Protein AF-A0A3C0FMH1-F1 (afdb_monomer_lite)

Radius of gyration: 22.64 Å; chains: 1; bounding box: 50×55×65 Å

Foldseek 3Di:
DDLVCQQPDDLVNLLVVVVPDDLVVLLVVQQVLQLCVVVPPDPHPSVSSCVSCVVVCVVSVHDHQQALLCLLCVLCVLQEDCDQDDPLGSHAYPLQSVLLVQQLVVQLPDQLVVLRVQCSVCSVVVPVVSNLVSSLSNLVSSLVSLVVLVVQLVVDVVSVVVSQVSSVHNSSNSVSNLSSLSSVCSNVSVVVCVVVVDAQDEAQDPVNLVVLLVSLLVCLVPPNPSSLSSLSSNCSRHPANLRSLSNLVVCVVPDPPPRPPPVSSLVSLVSSLSVLVVLVVCLVVCVVPVNDPVVSVVSVVSSVVNVCCVCPVSVQPPPDPND

pLDDT: mean 81.88, std 14.38, range [32.75, 98.12]

Secondary structure (DSSP, 8-state):
--GGGGGG--HHHHHHHHHSS-HHHHHHHHHHHHHHHHS--S---HHHHHHHHHHHHHHH-------HHHHHHGGGGGGEESS---TT-S-EEGGGHHHHHHHHHHHSHHHHHHHHHHHHHHHHHT-HHHHHHHHHHHHHHHHHHHHHHHHHHHT-HHHHHHHHHHTTSTTHHHHHHHHHHHHTTHHHHHHHHHH--SSSB----HHHHHHHHHHHHHHHHHSTT-HHHHHHHHHHHBSSGGGHHHHHHHHHHS--TTSS-HHHHHHHHHHHHHHHHHHHHHHHHHHHHT--HHHHHHHHHHHHHHHHIIIIIS---TTSTT-

Structure (mmCIF, N/CA/C/O backbone):
data_AF-A0A3C0FMH1-F1
#
_entry.id   AF-A0A3C0FMH1-F1
#
loop_
_atom_site.group_PDB
_atom_site.id
_atom_site.type_symbol
_atom_site.label_atom_id
_atom_site.label_alt_id
_atom_site.label_comp_id
_atom_site.label_asym_id
_atom_site.label_entity_id
_atom_site.label_seq_id
_atom_site.pdbx_PDB_ins_code
_atom_site.Cartn_x
_atom_site.Cartn_y
_atom_site.Cartn_z
_atom_site.occupancy
_atom_site.B_iso_or_equiv
_atom_site.auth_seq_id
_atom_site.auth_comp_id
_atom_site.auth_asym_id
_atom_site.auth_atom_id
_atom_site.pdbx_PDB_model_num
ATOM 1 N N . MET A 1 1 ? 6.550 -29.582 31.757 1.00 37.78 1 MET A N 1
ATOM 2 C CA . MET A 1 1 ? 7.245 -28.446 32.398 1.00 37.78 1 MET A CA 1
ATOM 3 C C . MET A 1 1 ? 6.184 -27.420 32.761 1.00 37.78 1 MET A C 1
ATOM 5 O O . MET A 1 1 ? 5.370 -27.113 31.895 1.00 37.78 1 MET A O 1
ATOM 9 N N . LYS A 1 2 ? 6.076 -27.021 34.034 1.00 32.75 2 LYS A N 1
ATOM 10 C CA . LYS A 1 2 ? 5.026 -26.091 34.480 1.00 32.75 2 LYS A CA 1
ATOM 11 C C . LYS A 1 2 ? 5.367 -24.681 33.981 1.00 32.75 2 LYS A C 1
ATOM 13 O O . LYS A 1 2 ? 6.529 -24.297 33.955 1.00 32.75 2 LYS A O 1
ATOM 18 N N . ILE A 1 3 ? 4.350 -23.934 33.557 1.00 39.66 3 ILE A N 1
ATOM 19 C CA . ILE A 1 3 ? 4.465 -22.606 32.919 1.00 39.66 3 ILE A CA 1
ATOM 20 C C . ILE A 1 3 ? 5.138 -21.570 33.849 1.00 39.66 3 ILE A C 1
ATOM 22 O O . ILE A 1 3 ? 5.713 -20.593 33.379 1.00 39.66 3 ILE A O 1
ATOM 26 N N . GLU A 1 4 ? 5.153 -21.832 35.158 1.00 37.88 4 GLU A N 1
ATOM 27 C CA . GLU A 1 4 ? 5.784 -21.004 36.194 1.00 37.88 4 GLU A CA 1
ATOM 28 C C . GLU A 1 4 ? 7.323 -20.940 36.101 1.00 37.88 4 GLU A C 1
ATOM 30 O O . GLU A 1 4 ? 7.917 -19.960 36.549 1.00 37.88 4 GLU A O 1
ATOM 35 N N . ASP A 1 5 ? 7.980 -21.916 35.462 1.00 44.09 5 ASP A N 1
ATOM 36 C CA . ASP A 1 5 ? 9.449 -21.952 35.356 1.00 44.09 5 ASP A CA 1
ATOM 37 C C . ASP A 1 5 ? 10.001 -21.054 34.231 1.00 44.09 5 ASP A C 1
ATOM 39 O O . ASP A 1 5 ? 11.185 -20.714 34.222 1.00 44.09 5 ASP A O 1
ATOM 43 N N . ALA A 1 6 ? 9.156 -20.611 33.292 1.00 45.44 6 ALA A N 1
ATOM 44 C CA . ALA A 1 6 ? 9.583 -19.799 32.148 1.00 45.44 6 ALA A CA 1
ATOM 45 C C . ALA A 1 6 ? 9.975 -18.359 32.532 1.00 45.44 6 ALA A C 1
ATOM 47 O O . ALA A 1 6 ? 10.799 -17.746 31.856 1.00 45.44 6 ALA A O 1
ATOM 48 N N . GLY A 1 7 ? 9.430 -17.829 33.633 1.00 44.06 7 GLY A N 1
ATOM 49 C CA . GLY A 1 7 ? 9.724 -16.475 34.122 1.00 44.06 7 GLY A CA 1
ATOM 50 C C . GLY A 1 7 ? 11.099 -16.317 34.784 1.00 44.06 7 GLY A C 1
ATOM 51 O O . GLY A 1 7 ? 11.521 -15.191 35.036 1.00 44.06 7 GLY A O 1
ATOM 52 N N . LYS A 1 8 ? 11.806 -17.423 35.064 1.00 45.84 8 LYS A N 1
ATOM 53 C CA . LYS A 1 8 ? 13.122 -17.435 35.733 1.00 45.84 8 LYS A CA 1
ATOM 54 C C . LYS A 1 8 ? 14.287 -17.838 34.823 1.00 45.84 8 LYS A C 1
ATOM 56 O O . LYS A 1 8 ? 15.427 -17.855 35.282 1.00 45.84 8 LYS A O 1
ATOM 61 N N . LEU A 1 9 ? 14.030 -18.162 33.555 1.00 53.28 9 LEU A N 1
ATOM 62 C CA . LEU A 1 9 ? 15.080 -18.552 32.615 1.00 53.28 9 LEU A CA 1
ATOM 63 C C . LEU A 1 9 ? 15.840 -17.310 32.135 1.00 53.28 9 LEU A C 1
ATOM 65 O O . LEU A 1 9 ? 15.268 -16.406 31.525 1.00 53.28 9 LEU A O 1
ATOM 69 N N . GLY A 1 10 ? 17.146 -17.266 32.402 1.00 56.31 10 GLY A N 1
ATOM 70 C CA . GLY A 1 10 ? 18.020 -16.220 31.870 1.00 56.31 10 GLY A CA 1
ATOM 71 C C . GLY A 1 10 ? 18.088 -16.272 30.338 1.00 56.31 10 GLY A C 1
ATOM 72 O O . GLY A 1 10 ? 17.915 -17.334 29.738 1.00 56.31 10 GLY A O 1
ATOM 73 N N . ALA A 1 11 ? 18.393 -15.141 29.690 1.00 55.28 11 ALA A N 1
ATOM 74 C CA . ALA A 1 11 ? 18.441 -15.021 28.223 1.00 55.28 11 ALA A CA 1
ATOM 75 C C . ALA A 1 11 ? 19.303 -16.104 27.529 1.00 55.28 11 ALA A C 1
ATOM 77 O O . ALA A 1 11 ? 18.976 -16.540 26.428 1.00 55.28 11 ALA A O 1
ATOM 78 N N . SER A 1 12 ? 20.354 -16.588 28.202 1.00 55.59 12 SER A N 1
ATOM 79 C CA . SER A 1 12 ? 21.229 -17.673 27.728 1.00 55.59 12 SER A CA 1
ATOM 80 C C . SER A 1 12 ? 20.549 -19.056 27.726 1.00 55.59 12 SER A C 1
ATOM 82 O O . SER A 1 12 ? 20.663 -19.806 26.759 1.00 55.59 12 SER A O 1
ATOM 84 N N . GLN A 1 13 ? 19.764 -19.377 28.760 1.00 59.25 13 GLN A N 1
ATOM 85 C CA . GLN A 1 13 ? 19.027 -20.647 28.854 1.00 59.25 13 GLN A CA 1
ATOM 86 C C . GLN A 1 13 ? 17.838 -20.687 27.889 1.00 59.25 13 GLN A C 1
ATOM 88 O O . GLN A 1 13 ? 17.551 -21.727 27.301 1.00 59.25 13 GLN A O 1
ATOM 93 N N . LEU A 1 14 ? 17.183 -19.540 27.678 1.00 62.28 14 LEU A N 1
ATOM 94 C CA . LEU A 1 14 ? 16.176 -19.382 26.629 1.00 62.28 14 LEU A CA 1
ATOM 95 C C . LEU A 1 14 ? 16.793 -19.602 25.240 1.00 62.28 14 LEU A C 1
ATOM 97 O O . LEU A 1 14 ? 16.228 -20.342 24.442 1.00 62.28 14 LEU A O 1
ATOM 101 N N . GLY A 1 15 ? 17.976 -19.036 24.976 1.00 59.53 15 GLY A N 1
ATOM 102 C CA . GLY A 1 15 ? 18.718 -19.258 23.730 1.00 59.53 15 GLY A CA 1
ATOM 103 C C . GLY A 1 15 ? 18.982 -20.740 23.440 1.00 59.53 15 GLY A C 1
ATOM 104 O O . GLY A 1 15 ? 18.638 -21.215 22.360 1.00 59.53 15 GLY A O 1
ATOM 105 N N . GLN A 1 16 ? 19.496 -21.488 24.422 1.00 64.31 16 GLN A N 1
ATOM 106 C CA . GLN A 1 16 ? 19.763 -22.930 24.291 1.00 64.31 16 GLN A CA 1
ATOM 107 C C . GLN A 1 16 ? 18.487 -23.761 24.095 1.00 64.31 16 GLN A C 1
ATOM 109 O O . GLN A 1 16 ? 18.466 -24.687 23.284 1.00 64.31 16 GLN A O 1
ATOM 114 N N . LEU A 1 17 ? 17.397 -23.416 24.790 1.00 65.25 17 LEU A N 1
ATOM 115 C CA . LEU A 1 17 ? 16.105 -24.074 24.595 1.00 65.25 17 LEU A CA 1
ATOM 116 C C . LEU A 1 17 ? 15.613 -23.877 23.151 1.00 65.25 17 LEU A C 1
ATOM 118 O O . LEU A 1 17 ? 15.174 -24.826 22.507 1.00 65.25 17 LEU A O 1
ATOM 122 N N . PHE A 1 18 ? 15.740 -22.663 22.612 1.00 64.44 18 PHE A N 1
ATOM 123 C CA . PHE A 1 18 ? 15.307 -22.342 21.251 1.00 64.44 18 PHE A CA 1
ATOM 124 C C . PHE A 1 18 ? 16.212 -22.912 20.155 1.00 64.44 18 PHE A C 1
ATOM 126 O O . PHE A 1 18 ? 15.742 -23.099 19.035 1.00 64.44 18 PHE A O 1
ATOM 133 N N . GLU A 1 19 ? 17.472 -23.232 20.448 1.00 67.19 19 GLU A N 1
ATOM 134 C CA . GLU A 1 19 ? 18.331 -23.990 19.529 1.00 67.19 19 GLU A CA 1
ATOM 135 C C . GLU A 1 19 ? 17.863 -25.435 19.336 1.00 67.19 19 GLU A C 1
ATOM 137 O O . GLU A 1 19 ? 18.090 -26.006 18.271 1.00 67.19 19 GLU A O 1
ATOM 142 N N . SER A 1 20 ? 17.172 -25.998 20.331 1.00 69.75 20 SER A N 1
ATOM 143 C CA . SER A 1 20 ? 16.633 -27.361 20.286 1.00 69.75 20 SER A CA 1
ATOM 144 C C . SER A 1 20 ? 15.245 -27.479 19.638 1.00 69.75 20 SER A C 1
ATOM 146 O O . SER A 1 20 ? 14.809 -28.591 19.346 1.00 69.75 20 SER A O 1
ATOM 148 N N . LEU A 1 21 ? 14.550 -26.359 19.394 1.00 69.44 21 LEU A N 1
ATOM 149 C CA . LEU A 1 21 ? 13.202 -26.357 18.815 1.00 69.44 21 LEU A CA 1
ATOM 150 C C . LEU A 1 21 ? 13.222 -26.373 17.282 1.00 69.44 21 LEU A C 1
ATOM 152 O O . LEU A 1 21 ? 14.011 -25.684 16.632 1.00 69.44 21 LEU A O 1
ATOM 156 N N . SER A 1 22 ? 12.274 -27.098 16.692 1.00 71.44 22 SER A N 1
ATOM 157 C CA . SER A 1 22 ? 12.023 -27.063 15.251 1.00 71.44 22 SER A CA 1
ATOM 158 C C . SER A 1 22 ? 11.429 -25.720 14.805 1.00 71.44 22 SER A C 1
ATOM 160 O O . SER A 1 22 ? 10.797 -24.988 15.572 1.00 71.44 22 SER A O 1
ATOM 162 N N . SER A 1 23 ? 11.551 -25.407 13.512 1.00 65.88 23 SER A N 1
ATOM 163 C CA . SER A 1 23 ? 10.998 -24.187 12.905 1.00 65.88 23 SER A CA 1
ATOM 164 C C . SER A 1 23 ? 9.500 -23.984 13.171 1.00 65.88 23 SER A C 1
ATOM 166 O O . SER A 1 23 ? 9.046 -22.855 13.355 1.00 65.88 23 SER A O 1
ATOM 168 N N . ASN A 1 24 ? 8.732 -25.076 13.208 1.00 66.81 24 ASN A N 1
ATOM 169 C CA . ASN A 1 24 ? 7.290 -25.049 13.448 1.00 66.81 24 ASN A CA 1
ATOM 170 C C . ASN A 1 24 ? 6.969 -24.737 14.922 1.00 66.81 24 ASN A C 1
ATOM 172 O O . ASN A 1 24 ? 6.057 -23.968 15.222 1.00 66.81 24 ASN A O 1
ATOM 176 N N . GLU A 1 25 ? 7.755 -25.270 15.857 1.00 70.81 25 GLU A N 1
ATOM 177 C CA . GLU A 1 25 ? 7.607 -24.982 17.287 1.00 70.81 25 GLU A CA 1
ATOM 178 C C . GLU A 1 25 ? 7.959 -23.528 17.602 1.00 70.81 25 GLU A C 1
ATOM 180 O O . GLU A 1 25 ? 7.207 -22.871 18.322 1.00 70.81 25 GLU A O 1
ATOM 185 N N . ILE A 1 26 ? 9.017 -22.989 16.985 1.00 69.88 26 ILE A N 1
ATOM 186 C CA . ILE A 1 26 ? 9.382 -21.568 17.095 1.00 69.88 26 ILE A CA 1
ATOM 187 C C . ILE A 1 26 ? 8.249 -20.681 16.560 1.00 69.88 26 ILE A C 1
ATOM 189 O O . ILE A 1 26 ? 7.837 -19.743 17.240 1.00 69.88 26 ILE A O 1
ATOM 193 N N . ALA A 1 27 ?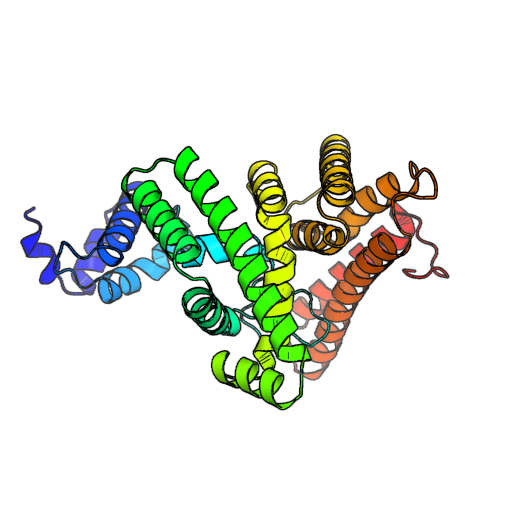 7.683 -21.000 15.390 1.00 66.81 27 ALA A N 1
ATOM 194 C CA . ALA A 1 27 ? 6.561 -20.257 14.810 1.00 66.81 27 ALA A CA 1
ATOM 195 C C . ALA A 1 27 ? 5.326 -20.245 15.728 1.00 66.81 27 ALA A C 1
ATOM 197 O O . ALA A 1 27 ? 4.750 -19.189 16.003 1.00 66.81 27 ALA A O 1
ATOM 198 N N . ARG A 1 28 ? 4.934 -21.420 16.242 1.00 71.38 28 ARG A N 1
ATOM 199 C CA . ARG A 1 28 ? 3.796 -21.567 17.163 1.00 71.38 28 ARG A CA 1
ATOM 200 C C . ARG A 1 28 ? 4.033 -20.834 18.479 1.00 71.38 28 ARG A C 1
ATOM 202 O O . ARG A 1 28 ? 3.110 -20.197 18.980 1.00 71.38 28 ARG A O 1
ATOM 209 N N . PHE A 1 29 ? 5.248 -20.904 19.015 1.00 72.94 29 PHE A N 1
ATOM 210 C CA . PHE A 1 29 ? 5.626 -20.249 20.261 1.00 72.94 29 PHE A CA 1
ATOM 211 C C . PHE A 1 29 ? 5.659 -18.724 20.121 1.00 72.94 29 PHE A C 1
ATOM 213 O O . PHE A 1 29 ? 5.070 -18.023 20.937 1.00 72.94 29 PHE A O 1
ATOM 220 N N . THR A 1 30 ? 6.254 -18.192 19.049 1.00 73.00 30 THR A N 1
ATOM 221 C CA . THR A 1 30 ? 6.235 -16.748 18.765 1.00 73.00 30 THR A CA 1
ATOM 222 C C . THR A 1 30 ? 4.814 -16.230 18.599 1.00 73.00 30 THR A C 1
ATOM 224 O O . THR A 1 30 ? 4.468 -15.214 19.192 1.00 73.00 30 THR A O 1
ATOM 227 N N . ARG A 1 31 ? 3.958 -16.956 17.874 1.00 69.81 31 ARG A N 1
ATOM 228 C CA . ARG A 1 31 ? 2.540 -16.605 17.747 1.00 69.81 31 ARG A CA 1
ATOM 229 C C . ARG A 1 31 ? 1.808 -16.636 19.091 1.00 69.81 31 ARG A C 1
ATOM 231 O O . ARG A 1 31 ? 0.985 -15.763 19.339 1.00 69.81 31 ARG A O 1
ATOM 238 N N . ALA A 1 32 ? 2.103 -17.610 19.953 1.00 72.25 32 ALA A N 1
ATOM 239 C CA . ALA A 1 32 ? 1.520 -17.692 21.292 1.00 72.25 32 ALA A CA 1
ATOM 240 C C . ALA A 1 32 ? 1.946 -16.509 22.177 1.00 72.25 32 ALA A C 1
ATOM 242 O O . ALA A 1 32 ? 1.099 -15.930 22.846 1.00 72.25 32 ALA A O 1
ATOM 243 N N . ILE A 1 33 ? 3.217 -16.099 22.120 1.00 78.38 33 ILE A N 1
ATOM 244 C CA . ILE A 1 33 ? 3.710 -14.909 22.833 1.00 78.38 33 ILE A CA 1
ATOM 245 C C . ILE A 1 33 ? 3.084 -13.629 22.288 1.00 78.38 33 ILE A C 1
ATOM 247 O O . ILE A 1 33 ? 2.698 -12.764 23.064 1.00 78.38 33 ILE A O 1
ATOM 251 N N . GLU A 1 34 ? 2.981 -13.477 20.966 1.00 75.38 34 GLU A N 1
ATOM 252 C CA . GLU A 1 34 ? 2.347 -12.294 20.377 1.00 75.38 34 GLU A CA 1
ATOM 253 C C . GLU A 1 34 ? 0.843 -12.224 20.699 1.00 75.38 34 GLU A C 1
ATOM 255 O O . GLU A 1 34 ? 0.324 -11.129 20.902 1.00 75.38 34 GLU A O 1
ATOM 260 N N . SER A 1 35 ? 0.164 -13.373 20.802 1.00 74.31 35 SER A N 1
ATOM 261 C CA . SER A 1 35 ? -1.230 -13.464 21.253 1.00 74.31 35 SER A CA 1
ATOM 262 C C . SER A 1 35 ? -1.390 -13.107 22.732 1.00 74.31 35 SER A C 1
ATOM 264 O O . SER A 1 35 ? -2.300 -12.359 23.069 1.00 74.31 35 SER A O 1
ATOM 266 N N . ASP A 1 36 ? -0.525 -13.626 23.607 1.00 73.56 36 ASP A N 1
ATOM 267 C CA . ASP A 1 36 ? -0.543 -13.330 25.047 1.00 73.56 36 ASP A CA 1
ATOM 268 C C . ASP A 1 36 ? -0.151 -11.871 25.317 1.00 73.56 36 ASP A C 1
ATOM 270 O O . ASP A 1 36 ? -0.734 -11.214 26.162 1.00 73.56 36 ASP A O 1
ATOM 274 N N . ARG A 1 37 ? 0.731 -11.282 24.504 1.00 73.25 37 ARG A N 1
ATOM 275 C CA . ARG A 1 37 ? 1.022 -9.842 24.561 1.00 73.25 37 ARG A CA 1
ATOM 276 C C . ARG A 1 37 ? -0.210 -8.972 24.282 1.00 73.25 37 ARG A C 1
ATOM 278 O O . ARG A 1 37 ? -0.288 -7.862 24.805 1.00 73.25 37 ARG A O 1
ATOM 285 N N . ALA A 1 38 ? -1.116 -9.426 23.415 1.00 63.16 38 ALA A N 1
ATOM 286 C CA . ALA A 1 38 ? -2.340 -8.697 23.088 1.00 63.16 38 ALA A CA 1
ATOM 287 C C . ALA A 1 38 ? -3.405 -8.811 24.197 1.00 63.16 38 ALA A C 1
ATOM 289 O O . ALA A 1 38 ? -4.167 -7.871 24.400 1.00 63.16 38 ALA A O 1
ATOM 290 N N . ASP A 1 39 ? -3.427 -9.927 24.932 1.00 66.69 39 ASP A N 1
ATOM 291 C CA . ASP A 1 39 ? -4.321 -10.195 26.068 1.00 66.69 39 ASP A CA 1
ATOM 292 C C . ASP A 1 39 ? -3.518 -10.890 27.191 1.00 66.69 39 ASP A C 1
ATOM 294 O O . ASP A 1 39 ? -3.469 -12.126 27.218 1.00 66.69 39 ASP A O 1
ATOM 298 N N . PRO A 1 40 ? -2.830 -10.117 28.066 1.00 64.06 40 PRO A N 1
ATOM 299 C CA . PRO A 1 40 ? -1.834 -10.639 29.007 1.00 64.06 40 PRO A CA 1
ATOM 300 C C . PRO A 1 40 ? -2.444 -11.583 30.039 1.00 64.06 40 PRO A C 1
ATOM 302 O O . PRO A 1 40 ? -3.024 -11.151 31.037 1.00 64.06 40 PRO A O 1
ATOM 305 N N . LYS A 1 41 ? -2.286 -12.891 29.820 1.00 67.12 41 LYS A N 1
ATOM 306 C CA . LYS A 1 41 ? -2.741 -13.939 30.747 1.00 67.12 41 LYS A CA 1
ATOM 307 C C . LYS A 1 41 ? -1.590 -14.565 31.513 1.00 67.12 41 LYS A C 1
ATOM 309 O O . LYS A 1 41 ? -1.815 -15.123 32.587 1.00 67.12 41 LYS A O 1
ATOM 314 N N . LEU A 1 42 ? -0.370 -14.480 30.985 1.00 64.25 42 LEU A N 1
ATOM 315 C CA . LEU A 1 42 ? 0.819 -15.051 31.602 1.00 64.25 42 LEU A CA 1
ATOM 316 C C . LEU A 1 42 ? 1.817 -13.952 32.004 1.00 64.25 42 LEU A C 1
ATOM 318 O O . LEU A 1 42 ? 2.070 -13.027 31.234 1.00 64.25 42 LEU A O 1
ATOM 322 N N . PRO A 1 43 ? 2.458 -14.053 33.184 1.00 61.31 43 PRO A N 1
ATOM 323 C CA . PRO A 1 43 ? 3.496 -13.119 33.613 1.00 61.31 43 PRO A CA 1
ATOM 324 C C . PRO A 1 43 ? 4.833 -13.443 32.919 1.00 61.31 43 PRO A C 1
ATOM 326 O O . PRO A 1 43 ? 5.813 -13.812 33.565 1.00 61.31 43 PRO A O 1
ATOM 329 N N . LEU A 1 44 ? 4.870 -13.369 31.585 1.00 67.25 44 LEU A N 1
ATOM 330 C CA . LEU A 1 44 ? 6.060 -13.667 30.783 1.00 67.25 44 LEU A CA 1
ATOM 331 C C . LEU A 1 44 ? 6.779 -12.374 30.355 1.00 67.25 44 LEU A C 1
ATOM 333 O O . LEU A 1 44 ? 6.129 -11.412 29.949 1.00 67.25 44 LEU A O 1
ATOM 337 N N . PRO A 1 45 ? 8.125 -12.337 30.348 1.00 69.56 45 PRO A N 1
ATOM 338 C CA . PRO A 1 45 ? 8.888 -11.195 29.845 1.00 69.56 45 PRO A CA 1
ATOM 339 C C . PRO A 1 45 ? 8.899 -11.180 28.305 1.00 69.56 45 PRO A C 1
ATOM 341 O O . PRO A 1 45 ? 9.887 -11.548 27.664 1.00 69.56 45 PRO A O 1
ATOM 344 N N . HIS A 1 46 ? 7.781 -10.770 27.691 1.00 72.94 46 HIS A N 1
ATOM 345 C CA . HIS A 1 46 ? 7.557 -10.876 26.241 1.00 72.94 46 HIS A CA 1
ATOM 346 C C . HIS A 1 46 ? 8.650 -10.194 25.402 1.00 72.94 46 HIS A C 1
ATOM 348 O O . HIS A 1 46 ? 9.105 -10.763 24.412 1.00 72.94 46 HIS A O 1
ATOM 354 N N . GLU A 1 47 ? 9.105 -8.999 25.794 1.00 69.62 47 GLU A N 1
ATOM 355 C CA . GLU A 1 47 ? 10.138 -8.255 25.054 1.00 69.62 47 GLU A CA 1
ATOM 356 C C . GLU A 1 47 ? 11.499 -8.958 25.085 1.00 69.62 47 GLU A C 1
ATOM 358 O O . GLU A 1 47 ? 12.159 -9.062 24.051 1.00 69.62 47 GLU A O 1
ATOM 363 N N . THR A 1 48 ? 11.900 -9.512 26.232 1.00 69.06 48 THR A N 1
ATOM 364 C CA . THR A 1 48 ? 13.160 -10.259 26.368 1.00 69.06 48 THR A CA 1
ATOM 365 C C . THR A 1 48 ? 13.134 -11.533 25.529 1.00 69.06 48 THR A C 1
ATOM 367 O O . THR A 1 48 ? 14.095 -11.825 24.817 1.00 69.06 48 THR A O 1
ATOM 370 N N . ILE A 1 49 ? 12.017 -12.265 25.548 1.00 73.56 49 ILE A N 1
ATOM 371 C CA . ILE A 1 49 ? 11.874 -13.496 24.762 1.00 73.56 49 ILE A CA 1
ATOM 372 C C . ILE A 1 49 ? 11.895 -13.183 23.259 1.00 73.56 49 ILE A C 1
ATOM 374 O O . ILE A 1 49 ? 12.602 -13.841 22.495 1.00 73.56 49 ILE A O 1
ATOM 378 N N . LEU A 1 50 ? 11.174 -12.145 22.823 1.00 74.56 50 LEU A N 1
ATOM 379 C CA . LEU A 1 50 ? 11.171 -11.729 21.420 1.00 74.56 50 LEU A CA 1
ATOM 380 C C . LEU A 1 50 ? 12.546 -11.222 20.968 1.00 74.56 50 LEU A C 1
ATOM 382 O O . LEU A 1 50 ? 12.943 -11.521 19.844 1.00 74.56 50 LEU A O 1
ATOM 386 N N . GLN A 1 51 ? 13.297 -10.505 21.811 1.00 76.19 51 GLN A N 1
ATOM 387 C CA . GLN A 1 51 ? 14.663 -10.072 21.492 1.00 76.19 51 GLN A CA 1
ATOM 388 C C . GLN A 1 51 ? 15.600 -11.254 21.218 1.00 76.19 51 GLN A C 1
ATOM 390 O O . GLN A 1 51 ? 16.325 -11.219 20.224 1.00 76.19 51 GLN A O 1
ATOM 395 N N . VAL A 1 52 ? 15.540 -12.311 22.034 1.00 75.12 52 VAL A N 1
ATOM 396 C CA . VAL A 1 52 ? 16.338 -13.535 21.835 1.00 75.12 52 VAL A CA 1
ATOM 397 C C . VAL A 1 52 ? 15.917 -14.276 20.558 1.00 75.12 52 VAL A C 1
ATOM 399 O O . VAL A 1 52 ? 16.761 -14.817 19.848 1.00 75.12 52 VAL A O 1
ATOM 402 N N . LEU A 1 53 ? 14.624 -14.263 20.215 1.00 71.44 53 LEU A N 1
ATOM 403 C CA . LEU A 1 53 ? 14.096 -14.951 19.032 1.00 71.44 53 LEU A CA 1
ATOM 404 C C . LEU A 1 53 ? 14.315 -14.197 17.708 1.00 71.44 53 LEU A C 1
ATOM 406 O O . LEU A 1 53 ? 14.330 -14.835 16.653 1.00 71.44 53 LEU A O 1
ATOM 410 N N . ARG A 1 54 ? 14.507 -12.868 17.722 1.00 72.38 54 ARG A N 1
ATOM 411 C CA . ARG A 1 54 ? 14.622 -12.022 16.510 1.00 72.38 54 ARG A CA 1
ATOM 412 C C . ARG A 1 54 ? 15.562 -12.580 15.423 1.00 72.38 54 ARG A C 1
ATOM 414 O O . ARG A 1 54 ? 15.121 -12.620 14.273 1.00 72.38 54 ARG A O 1
ATOM 421 N N . PRO A 1 55 ? 16.790 -13.055 15.723 1.00 72.38 55 PRO A N 1
ATOM 422 C CA . PRO A 1 55 ? 17.694 -13.597 14.703 1.00 72.38 55 PRO A CA 1
ATOM 423 C C . PRO A 1 55 ? 17.142 -14.846 13.997 1.00 72.38 55 PRO A C 1
ATOM 425 O O . PRO A 1 55 ? 17.285 -14.990 12.785 1.00 72.38 55 PRO A O 1
ATOM 428 N N . ARG A 1 56 ? 16.459 -15.737 14.730 1.00 65.50 56 ARG A N 1
ATOM 429 C CA . ARG A 1 56 ? 15.822 -16.945 14.171 1.00 65.50 56 ARG A CA 1
ATOM 430 C C . ARG A 1 56 ? 14.536 -16.618 13.418 1.00 65.50 56 ARG A C 1
ATOM 432 O O . ARG A 1 56 ? 14.247 -17.221 12.391 1.00 65.50 56 ARG A O 1
ATOM 439 N N . LEU A 1 57 ? 13.770 -15.639 13.890 1.00 65.12 57 LEU A N 1
ATOM 440 C CA . LEU A 1 57 ? 12.567 -15.173 13.198 1.00 65.12 57 LEU A CA 1
ATOM 441 C C . LEU A 1 57 ? 12.890 -14.521 11.853 1.00 65.12 57 LEU A C 1
ATOM 443 O O . LEU A 1 57 ? 12.102 -14.643 10.915 1.00 65.12 57 LEU A O 1
ATOM 447 N N . ALA A 1 58 ? 14.055 -13.877 11.738 1.00 63.62 58 ALA A N 1
ATOM 448 C CA . ALA A 1 58 ? 14.526 -13.309 10.481 1.00 63.62 58 ALA A CA 1
ATOM 449 C C . ALA A 1 58 ? 14.752 -14.382 9.399 1.00 63.62 58 ALA A C 1
ATOM 451 O O . ALA A 1 58 ? 14.439 -14.135 8.234 1.00 63.62 58 ALA A O 1
ATOM 452 N N . SER A 1 59 ? 15.236 -15.574 9.775 1.00 63.28 59 SER A N 1
ATOM 453 C CA . SER A 1 59 ? 15.465 -16.681 8.836 1.00 63.28 59 SER A CA 1
ATOM 454 C C . SER A 1 59 ? 14.221 -17.537 8.589 1.00 63.28 59 SER A C 1
ATOM 456 O O . SER A 1 59 ? 13.978 -17.936 7.454 1.00 63.28 59 SER A O 1
ATOM 458 N N . LEU A 1 60 ? 13.413 -17.794 9.622 1.00 60.34 60 LEU A N 1
ATOM 459 C CA . LEU A 1 60 ? 12.233 -18.661 9.529 1.00 60.34 60 LEU A CA 1
ATOM 460 C C . LEU A 1 60 ? 10.997 -17.969 8.947 1.00 60.34 60 LEU A C 1
ATOM 462 O O . LEU A 1 60 ? 10.111 -18.660 8.451 1.00 60.34 60 LEU A O 1
ATOM 466 N N . LYS A 1 61 ? 10.919 -16.632 9.037 1.00 62.31 61 LYS A N 1
ATOM 467 C CA . LYS A 1 61 ? 9.762 -15.811 8.632 1.00 62.31 61 LYS A CA 1
ATOM 468 C C . LYS A 1 61 ? 8.406 -16.459 8.978 1.00 62.31 61 LYS A C 1
ATOM 470 O O . LYS A 1 61 ? 7.576 -16.642 8.088 1.00 62.31 61 LYS A O 1
ATOM 475 N N . PRO A 1 62 ? 8.168 -16.838 10.247 1.00 66.25 62 PRO A N 1
ATOM 476 C CA . PRO A 1 62 ? 6.916 -17.476 10.610 1.00 66.25 62 PRO A CA 1
ATOM 477 C C . PRO A 1 62 ? 5.738 -16.523 10.423 1.00 66.25 62 PRO A C 1
ATOM 479 O O . PRO A 1 62 ? 5.877 -15.300 10.515 1.00 66.25 62 PRO A O 1
ATOM 482 N N . GLU A 1 63 ? 4.568 -17.109 10.192 1.00 67.00 63 GLU A N 1
ATOM 483 C CA . GLU A 1 63 ? 3.323 -16.372 10.028 1.00 67.00 63 GLU A CA 1
ATOM 484 C C . GLU A 1 63 ? 3.001 -15.610 11.327 1.00 67.00 63 GLU A C 1
ATOM 486 O O . GLU A 1 63 ? 2.767 -16.186 12.397 1.00 67.00 63 GLU A O 1
ATOM 491 N N . ARG A 1 64 ? 3.060 -14.282 11.234 1.00 73.94 64 ARG A N 1
ATOM 492 C CA . ARG A 1 64 ? 2.960 -13.361 12.370 1.00 73.94 64 ARG A CA 1
ATOM 493 C C . ARG A 1 64 ? 1.541 -13.335 12.942 1.00 73.94 64 ARG A C 1
ATOM 495 O O . ARG A 1 64 ? 0.583 -13.658 12.243 1.00 73.94 64 ARG A O 1
ATOM 502 N N . TYR A 1 65 ? 1.391 -12.964 14.214 1.00 80.38 65 TYR A N 1
ATOM 503 C CA . TYR A 1 65 ? 0.063 -12.784 14.803 1.00 80.38 65 TYR A CA 1
ATOM 504 C C . TYR A 1 65 ? -0.638 -11.554 14.183 1.00 80.38 65 TYR A C 1
ATOM 506 O O . TYR A 1 65 ? -0.010 -10.487 14.095 1.00 80.38 65 TYR A O 1
ATOM 514 N N . PRO A 1 66 ? -1.905 -11.676 13.749 1.00 85.06 66 PRO A N 1
ATOM 515 C CA . PRO A 1 66 ? -2.616 -10.611 13.049 1.00 85.06 66 PRO A CA 1
ATOM 516 C C . PRO A 1 66 ? -3.172 -9.576 14.039 1.00 85.06 66 PRO A C 1
ATOM 518 O O . PRO A 1 66 ? -4.290 -9.694 14.531 1.00 85.06 66 PRO A O 1
ATOM 521 N N . THR A 1 67 ? -2.373 -8.556 14.362 1.00 92.00 67 THR A N 1
ATOM 522 C CA . THR A 1 67 ? -2.813 -7.425 15.198 1.00 92.00 67 THR A CA 1
ATOM 523 C C . THR A 1 67 ? -3.556 -6.375 14.364 1.00 92.00 67 THR A C 1
ATOM 525 O O . THR A 1 67 ? -3.246 -6.232 13.178 1.00 92.00 67 THR A O 1
ATOM 528 N N . PRO A 1 68 ? -4.455 -5.561 14.956 1.00 94.69 68 PRO A N 1
ATOM 529 C CA . PRO A 1 68 ? -5.178 -4.525 14.213 1.00 94.69 68 PRO A CA 1
ATOM 530 C C . PRO A 1 68 ? -4.267 -3.558 13.449 1.00 94.69 68 PRO A C 1
ATOM 532 O O . PRO A 1 68 ? -4.523 -3.262 12.289 1.00 94.69 68 PRO A O 1
ATOM 535 N N . MET A 1 69 ? -3.153 -3.127 14.053 1.00 95.06 69 MET A N 1
ATOM 536 C CA . MET A 1 69 ? -2.189 -2.244 13.383 1.00 95.06 69 MET A CA 1
ATOM 537 C C . MET A 1 69 ? -1.496 -2.929 12.196 1.00 95.06 69 MET A C 1
ATOM 539 O O . MET A 1 69 ? -1.285 -2.295 11.164 1.00 95.06 69 MET A O 1
ATOM 543 N N . ARG A 1 70 ? -1.129 -4.214 12.321 1.00 93.62 70 ARG A N 1
ATOM 544 C CA . ARG A 1 70 ? -0.530 -4.963 11.203 1.00 93.62 70 ARG A CA 1
ATOM 545 C C . ARG A 1 70 ? -1.522 -5.083 10.062 1.00 93.62 70 ARG A C 1
ATOM 547 O O . ARG A 1 70 ? -1.160 -4.789 8.932 1.00 93.62 70 ARG A O 1
ATOM 554 N N . GLN A 1 71 ? -2.766 -5.411 10.393 1.00 94.75 71 GLN A N 1
ATOM 555 C CA . GLN A 1 71 ? -3.821 -5.525 9.403 1.00 94.75 71 GLN A CA 1
ATOM 556 C C . GLN A 1 71 ? -4.160 -4.206 8.733 1.00 94.75 71 GLN A C 1
ATOM 558 O O . GLN A 1 71 ? -4.332 -4.155 7.523 1.00 94.75 71 GLN A O 1
ATOM 563 N N . PHE A 1 72 ? -4.154 -3.107 9.477 1.00 96.94 72 PHE A N 1
ATOM 564 C CA . PHE A 1 72 ? -4.266 -1.776 8.899 1.00 96.94 72 PHE A CA 1
ATOM 565 C C . PHE A 1 72 ? -3.159 -1.478 7.878 1.00 96.94 72 PHE A C 1
ATOM 567 O O . PHE A 1 72 ? -3.426 -0.839 6.867 1.00 96.94 72 PHE A O 1
ATOM 574 N N . CYS A 1 73 ? -1.932 -1.945 8.135 1.00 96.12 73 CYS A N 1
ATOM 575 C CA . CYS A 1 73 ? -0.785 -1.716 7.256 1.00 96.12 73 CYS A CA 1
ATOM 576 C C . CYS A 1 73 ? -0.696 -2.681 6.069 1.00 96.12 73 CYS A C 1
ATOM 578 O O . CYS A 1 73 ? 0.081 -2.435 5.148 1.00 96.12 73 CYS A O 1
ATOM 580 N N . ASP A 1 74 ? -1.469 -3.762 6.094 1.00 94.00 74 ASP A N 1
ATOM 581 C CA . ASP A 1 74 ? -1.392 -4.863 5.139 1.00 94.00 74 ASP A CA 1
ATOM 582 C C . ASP A 1 74 ? -1.505 -4.410 3.664 1.00 94.00 74 ASP A C 1
ATOM 584 O O . ASP A 1 74 ? -0.643 -4.787 2.865 1.00 94.00 74 ASP A O 1
ATOM 588 N N . PRO A 1 75 ? -2.433 -3.502 3.282 1.00 95.56 75 PRO A N 1
ATOM 589 C CA . PRO A 1 75 ? -2.568 -3.045 1.895 1.00 95.56 75 PRO A CA 1
ATOM 590 C C . PRO A 1 75 ? -1.374 -2.268 1.335 1.00 95.56 75 PRO A C 1
ATOM 592 O O . PRO A 1 75 ? -1.238 -2.134 0.125 1.00 95.56 75 PRO A O 1
ATOM 595 N N . PHE A 1 76 ? -0.522 -1.708 2.189 1.00 94.81 76 PHE A N 1
ATOM 596 C CA . PHE A 1 76 ? 0.604 -0.879 1.758 1.00 94.81 76 PHE A CA 1
ATOM 597 C C . PHE A 1 76 ? 1.945 -1.393 2.286 1.00 94.81 76 PHE A C 1
ATOM 599 O O . PHE A 1 76 ? 2.949 -0.686 2.204 1.00 94.81 76 PHE A O 1
ATOM 606 N N . GLU A 1 77 ? 1.994 -2.632 2.789 1.00 93.00 77 GLU A N 1
ATOM 607 C CA . GLU A 1 77 ? 3.201 -3.231 3.367 1.00 93.00 77 GLU A CA 1
ATOM 608 C C . GLU A 1 77 ? 4.381 -3.229 2.376 1.00 93.00 77 GLU A C 1
ATOM 610 O O . GLU A 1 77 ? 5.511 -2.920 2.762 1.00 93.00 77 GLU A O 1
ATOM 615 N N . ASP A 1 78 ? 4.111 -3.491 1.093 1.00 90.50 78 ASP A N 1
ATOM 616 C CA . ASP A 1 78 ? 5.116 -3.520 0.019 1.00 90.50 78 ASP A CA 1
ATOM 617 C C . ASP A 1 78 ? 5.672 -2.127 -0.344 1.00 90.50 78 ASP A C 1
ATOM 619 O O . ASP A 1 78 ? 6.703 -2.012 -1.010 1.00 90.50 78 ASP A O 1
ATOM 623 N N . LEU A 1 79 ? 5.010 -1.049 0.088 1.00 90.50 79 LEU A N 1
ATOM 624 C CA . LEU A 1 79 ? 5.447 0.333 -0.133 1.00 90.50 79 LEU A CA 1
ATOM 625 C C . LEU A 1 79 ? 6.298 0.871 1.024 1.00 90.50 79 LEU A C 1
ATOM 627 O O . LEU A 1 79 ? 6.852 1.965 0.915 1.00 90.50 79 LEU A O 1
ATOM 631 N N . LEU A 1 80 ? 6.437 0.116 2.116 1.00 91.69 80 LEU A N 1
ATOM 632 C CA . LEU A 1 80 ? 7.148 0.562 3.308 1.00 91.69 80 LEU A CA 1
ATOM 633 C C . LEU A 1 80 ? 8.666 0.558 3.124 1.00 91.69 80 LEU A C 1
ATOM 635 O O . LEU A 1 80 ? 9.261 -0.482 2.837 1.00 91.69 80 LEU A O 1
ATOM 639 N N . THR A 1 81 ? 9.303 1.685 3.429 1.00 88.88 81 THR A N 1
ATOM 640 C CA . THR A 1 81 ? 10.765 1.832 3.470 1.00 88.88 81 THR A CA 1
ATOM 641 C C . THR A 1 81 ? 11.249 2.258 4.859 1.00 88.88 81 THR A C 1
ATOM 643 O O . THR A 1 81 ? 10.493 2.834 5.644 1.00 88.88 81 THR A O 1
ATOM 646 N N . SER A 1 82 ? 12.494 1.919 5.193 1.00 84.75 82 SER A N 1
ATOM 647 C CA . SER A 1 82 ? 13.143 2.373 6.430 1.00 84.75 82 SER A CA 1
ATOM 648 C C . SER A 1 82 ? 13.756 3.766 6.294 1.00 84.75 82 SER A C 1
ATOM 650 O O . SER A 1 82 ? 13.919 4.438 7.307 1.00 84.75 82 SER A O 1
ATOM 652 N N . ASP A 1 83 ? 14.082 4.174 5.070 1.00 77.31 83 ASP A N 1
ATOM 653 C CA . ASP A 1 83 ? 14.675 5.477 4.781 1.00 77.31 83 ASP A CA 1
ATOM 654 C C . ASP A 1 83 ? 13.601 6.567 4.735 1.00 77.31 83 ASP A C 1
ATOM 656 O O . ASP A 1 83 ? 12.407 6.277 4.628 1.00 77.31 83 ASP A O 1
ATOM 660 N N . ASP A 1 84 ? 14.015 7.830 4.799 1.00 77.12 84 ASP A N 1
ATOM 661 C CA . ASP A 1 84 ? 13.105 8.941 4.548 1.00 77.12 84 ASP A CA 1
ATOM 662 C C . ASP A 1 84 ? 12.962 9.131 3.029 1.00 77.12 84 ASP A C 1
ATOM 664 O O . ASP A 1 84 ? 13.928 9.516 2.362 1.00 77.12 84 ASP A O 1
ATOM 668 N N . PRO A 1 85 ? 11.788 8.810 2.449 1.00 75.81 85 PRO A N 1
ATOM 669 C CA . PRO A 1 85 ? 11.565 8.960 1.024 1.00 75.81 85 PRO A CA 1
ATOM 670 C C . PRO A 1 85 ? 11.613 10.437 0.636 1.00 75.81 85 PRO A C 1
ATOM 672 O O . PRO A 1 85 ? 11.185 11.310 1.390 1.00 75.81 85 PRO A O 1
ATOM 675 N N . ASN A 1 86 ? 12.098 10.710 -0.574 1.00 72.00 86 ASN A N 1
ATOM 676 C CA . ASN A 1 86 ? 11.966 12.036 -1.169 1.00 72.00 86 ASN A CA 1
ATOM 677 C C . ASN A 1 86 ? 10.485 12.335 -1.509 1.00 72.00 86 ASN A C 1
ATOM 679 O O . ASN A 1 86 ? 9.658 11.426 -1.576 1.00 72.00 86 ASN A O 1
ATOM 683 N N . ASP A 1 87 ? 10.161 13.601 -1.788 1.00 67.50 87 ASP A N 1
ATOM 684 C CA . ASP A 1 87 ? 8.782 14.045 -2.070 1.00 67.50 87 ASP A CA 1
ATOM 685 C C . ASP A 1 87 ? 8.138 13.408 -3.318 1.00 67.50 87 ASP A C 1
ATOM 687 O O . ASP A 1 87 ? 6.917 13.454 -3.467 1.00 67.50 87 ASP A O 1
ATOM 691 N N . LYS A 1 88 ? 8.935 12.831 -4.223 1.00 66.69 88 LYS A N 1
ATOM 692 C CA . LYS A 1 88 ? 8.466 12.147 -5.439 1.00 66.69 88 LYS A CA 1
ATOM 693 C C . LYS A 1 88 ? 8.366 10.633 -5.272 1.00 66.69 88 LYS A C 1
ATOM 695 O O . LYS A 1 88 ? 7.905 9.950 -6.184 1.00 66.69 88 LYS A O 1
ATOM 700 N N . SER A 1 89 ? 8.804 10.103 -4.136 1.00 73.44 89 SER A N 1
ATOM 701 C CA . SER A 1 89 ? 8.872 8.669 -3.952 1.00 73.44 89 SER A CA 1
ATOM 702 C C . SER A 1 89 ? 7.495 8.075 -3.751 1.00 73.44 89 SER A C 1
ATOM 704 O O . SER A 1 89 ? 6.650 8.592 -3.022 1.00 73.44 89 SER A O 1
ATOM 706 N N . ILE A 1 90 ? 7.314 6.897 -4.328 1.00 76.81 90 ILE A N 1
ATOM 707 C CA . ILE A 1 90 ? 6.128 6.073 -4.108 1.00 76.81 90 ILE A CA 1
ATOM 708 C C . ILE A 1 90 ? 6.132 5.388 -2.733 1.00 76.81 90 ILE A C 1
ATOM 710 O O . ILE A 1 90 ? 5.159 4.731 -2.360 1.00 76.81 90 ILE A O 1
ATOM 714 N N . ARG A 1 91 ? 7.251 5.464 -2.003 1.00 87.12 91 ARG A N 1
ATOM 715 C CA . ARG A 1 91 ? 7.470 4.745 -0.747 1.00 87.12 91 ARG A CA 1
ATOM 716 C C . ARG A 1 91 ? 6.921 5.508 0.453 1.00 87.12 91 ARG A C 1
ATOM 718 O O . ARG A 1 91 ? 6.912 6.732 0.500 1.00 87.12 91 ARG A O 1
ATOM 725 N N . ILE A 1 92 ? 6.523 4.753 1.471 1.00 90.81 92 ILE A N 1
ATOM 726 C CA . ILE A 1 92 ? 6.021 5.274 2.743 1.00 90.81 92 ILE A CA 1
ATOM 727 C C . ILE A 1 92 ? 7.051 4.966 3.830 1.00 90.81 92 ILE A C 1
ATOM 729 O O . ILE A 1 92 ? 7.389 3.803 4.060 1.00 90.81 92 ILE A O 1
ATOM 733 N N . SER A 1 93 ? 7.539 5.993 4.529 1.00 91.88 93 SER A N 1
ATOM 734 C CA . SER A 1 93 ? 8.480 5.785 5.635 1.00 91.88 93 SER A CA 1
ATOM 735 C C . SER A 1 93 ? 7.818 5.036 6.792 1.00 91.88 93 SER A C 1
ATOM 737 O O . SER A 1 93 ? 6.745 5.419 7.276 1.00 91.88 93 SER A O 1
ATOM 739 N N . ARG A 1 94 ? 8.495 4.003 7.305 1.00 93.81 94 ARG A N 1
ATOM 740 C CA . ARG A 1 94 ? 8.068 3.248 8.494 1.00 93.81 94 ARG A CA 1
ATOM 741 C C . ARG A 1 94 ? 7.939 4.131 9.735 1.00 93.81 94 ARG A C 1
ATOM 743 O O . ARG A 1 94 ? 7.121 3.819 10.603 1.00 93.81 94 ARG A O 1
ATOM 750 N N . SER A 1 95 ? 8.687 5.235 9.808 1.00 92.75 95 SER A N 1
ATOM 751 C CA . SER A 1 95 ? 8.590 6.208 10.905 1.00 92.75 95 SER A CA 1
ATOM 752 C C . SER A 1 95 ? 7.202 6.861 10.980 1.00 92.75 95 SER A C 1
ATOM 754 O O . SER A 1 95 ? 6.744 7.211 12.067 1.00 92.75 95 SER A O 1
ATOM 756 N N . SER A 1 96 ? 6.484 6.935 9.852 1.00 94.12 96 SER A N 1
ATOM 757 C CA . SER A 1 96 ? 5.150 7.539 9.757 1.00 94.12 96 SER A CA 1
ATOM 758 C C . SER A 1 96 ? 4.028 6.630 10.264 1.00 94.12 96 SER A C 1
ATOM 760 O O . SER A 1 96 ? 2.947 7.115 10.585 1.00 94.12 96 SER A O 1
ATOM 762 N N . LEU A 1 97 ? 4.255 5.319 10.392 1.00 95.06 97 LEU A N 1
ATOM 763 C CA . LEU A 1 97 ? 3.181 4.359 10.677 1.00 95.06 97 LEU A CA 1
ATOM 764 C C . LEU A 1 97 ? 2.550 4.543 12.048 1.00 95.06 97 LEU A C 1
ATOM 766 O O . LEU A 1 97 ? 1.329 4.524 12.175 1.00 95.06 97 LEU A O 1
ATOM 770 N N . MET A 1 98 ? 3.377 4.715 13.078 1.00 95.19 98 MET A N 1
ATOM 771 C CA . MET A 1 98 ? 2.879 4.875 14.440 1.00 95.19 98 MET A CA 1
ATOM 772 C C . MET A 1 98 ? 2.115 6.200 14.619 1.00 95.19 98 MET A C 1
ATOM 774 O O . MET A 1 98 ? 1.023 6.162 15.187 1.00 95.19 98 MET A O 1
ATOM 778 N N . PRO A 1 99 ? 2.609 7.355 14.124 1.00 96.31 99 PRO A N 1
ATOM 779 C CA . PRO A 1 99 ? 1.822 8.585 14.115 1.00 96.31 99 PRO A CA 1
ATOM 780 C C . PRO A 1 99 ? 0.486 8.472 13.378 1.00 96.31 99 PRO A C 1
ATOM 782 O O . PRO A 1 99 ? -0.546 8.856 13.928 1.00 96.31 99 PRO A O 1
ATOM 785 N N . ILE A 1 100 ? 0.487 7.901 12.168 1.00 97.19 100 ILE A N 1
ATOM 786 C CA . ILE A 1 100 ? -0.730 7.711 11.369 1.00 97.19 100 ILE A CA 1
ATOM 787 C C . ILE A 1 100 ? -1.726 6.831 12.131 1.00 97.19 100 ILE A C 1
ATOM 789 O O . ILE A 1 100 ? -2.883 7.212 12.300 1.00 97.19 100 ILE A O 1
ATOM 793 N N . TRP A 1 101 ? -1.267 5.689 12.650 1.00 97.44 101 TRP A N 1
ATOM 794 C CA . TRP A 1 101 ? -2.099 4.759 13.410 1.00 97.44 101 TRP A CA 1
ATOM 795 C C . TRP A 1 101 ? -2.761 5.427 14.617 1.00 97.44 101 TRP A C 1
ATOM 797 O O . TRP A 1 101 ? -3.968 5.286 14.800 1.00 97.44 101 TRP A O 1
ATOM 807 N N . LYS A 1 102 ? -2.012 6.210 15.406 1.00 96.75 102 LYS A N 1
ATOM 808 C CA . LYS A 1 102 ? -2.561 6.941 16.561 1.00 96.75 102 LYS A CA 1
ATOM 809 C C . LYS A 1 102 ? -3.685 7.889 16.155 1.00 96.75 102 LYS A C 1
ATOM 811 O O . LYS A 1 102 ? -4.765 7.829 16.736 1.00 96.75 102 LYS A O 1
ATOM 816 N N . VAL A 1 103 ? -3.462 8.705 15.124 1.00 96.88 103 VAL A N 1
ATOM 817 C CA . VAL A 1 103 ? -4.474 9.656 14.639 1.00 96.88 103 VAL A CA 1
ATOM 818 C C . VAL A 1 103 ? -5.733 8.934 14.162 1.00 96.88 103 VAL A C 1
ATOM 820 O O . VAL A 1 103 ? -6.840 9.381 14.473 1.00 96.88 103 VAL A O 1
ATOM 823 N N . VAL A 1 104 ? -5.591 7.819 13.442 1.00 97.00 104 VAL A N 1
ATOM 824 C CA . VAL A 1 104 ? -6.737 7.033 12.961 1.00 97.00 104 VAL A CA 1
ATOM 825 C C . VAL A 1 104 ? -7.490 6.386 14.123 1.00 97.00 104 VAL A C 1
ATOM 827 O O . VAL A 1 104 ? -8.710 6.494 14.173 1.00 97.00 104 VAL A O 1
ATOM 830 N N . VAL A 1 105 ? -6.798 5.783 15.092 1.00 96.75 105 VAL A N 1
ATOM 831 C CA . VAL A 1 105 ? -7.424 5.163 16.275 1.00 96.75 105 VAL A CA 1
ATOM 832 C C . VAL A 1 105 ? -8.199 6.190 17.103 1.00 96.75 105 VAL A C 1
ATOM 834 O O . VAL A 1 105 ? -9.333 5.924 17.502 1.00 96.75 105 VAL A O 1
ATOM 837 N N . GLU A 1 106 ? -7.615 7.368 17.334 1.00 95.69 106 GLU A N 1
ATOM 838 C CA . GLU A 1 106 ? -8.261 8.469 18.061 1.00 95.69 106 GLU A CA 1
ATOM 839 C C . GLU A 1 106 ? -9.488 9.018 17.323 1.00 95.69 106 GLU A C 1
ATOM 841 O O . GLU A 1 106 ? -10.473 9.394 17.954 1.00 95.69 106 GLU A O 1
ATOM 846 N N . SER A 1 107 ? -9.432 9.075 15.989 1.00 95.12 107 SER A N 1
ATOM 847 C CA . SER A 1 107 ? -10.461 9.728 15.164 1.00 95.12 107 SER A CA 1
ATOM 848 C C . SER A 1 107 ? -11.496 8.753 14.583 1.00 95.12 107 SER A C 1
ATOM 850 O O . SER A 1 107 ? -12.497 9.193 14.027 1.00 95.12 107 SER A O 1
ATOM 852 N N . GLY A 1 108 ? -11.265 7.441 14.678 1.00 91.75 108 GLY A N 1
ATOM 853 C CA . GLY A 1 108 ? -12.052 6.405 14.000 1.00 91.75 108 GLY A CA 1
ATOM 854 C C . GLY A 1 108 ? -13.419 6.109 14.624 1.00 91.75 108 GLY A C 1
ATOM 855 O O . GLY A 1 108 ? -14.263 5.482 13.987 1.00 91.75 108 GLY A O 1
ATOM 856 N N . GLY A 1 109 ? -13.664 6.569 15.854 1.00 94.44 109 GLY A N 1
ATOM 857 C CA . GLY A 1 109 ? -14.943 6.381 16.544 1.00 94.44 109 GLY A CA 1
ATOM 858 C C . GLY A 1 109 ? -15.268 4.918 16.906 1.00 94.44 109 GLY A C 1
ATOM 859 O O . GLY A 1 109 ? -14.419 4.034 16.772 1.00 94.44 109 GLY A O 1
ATOM 860 N N . PRO A 1 110 ? -16.494 4.640 17.396 1.00 95.56 110 PRO A N 1
ATOM 861 C CA . PRO A 1 110 ? -16.874 3.326 17.928 1.00 95.56 110 PRO A CA 1
ATOM 862 C C . PRO A 1 110 ? -16.792 2.182 16.911 1.00 95.56 110 PRO A C 1
ATOM 864 O O . PRO A 1 110 ? -16.333 1.098 17.263 1.00 95.56 110 PRO A O 1
ATOM 867 N N . ASP A 1 111 ? -17.176 2.426 15.657 1.00 95.44 111 ASP A N 1
ATOM 868 C CA . ASP A 1 111 ? -17.179 1.397 14.609 1.00 95.44 111 ASP A CA 1
ATOM 869 C C . ASP A 1 111 ? -15.757 0.934 14.268 1.00 95.44 111 ASP A C 1
ATOM 871 O O . ASP A 1 111 ? -15.512 -0.262 14.101 1.00 95.44 111 ASP A O 1
ATOM 875 N N . PHE A 1 112 ? -14.789 1.859 14.231 1.00 95.44 112 PHE A N 1
ATOM 876 C CA . PHE A 1 112 ? -13.382 1.515 14.010 1.00 95.44 112 PHE A CA 1
ATOM 877 C C . PHE A 1 112 ? -12.826 0.700 15.183 1.00 95.44 112 PHE A C 1
ATOM 879 O O . PHE A 1 112 ? -12.158 -0.313 14.984 1.00 95.44 112 PHE A O 1
ATOM 886 N N . GLN A 1 113 ? -13.163 1.092 16.415 1.00 95.75 113 GLN A N 1
ATOM 887 C CA . GLN A 1 113 ? -12.800 0.343 17.623 1.00 95.75 113 GLN A CA 1
ATOM 888 C C . GLN A 1 113 ? -13.419 -1.061 17.633 1.00 95.75 113 GLN A C 1
ATOM 890 O O . GLN A 1 113 ? -12.779 -2.017 18.073 1.00 95.75 113 GLN A O 1
ATOM 895 N N . GLN A 1 114 ? -14.644 -1.205 17.126 1.00 96.19 114 GLN A N 1
ATOM 896 C CA . GLN A 1 114 ? -15.296 -2.502 16.991 1.00 96.19 114 GLN A CA 1
ATOM 897 C C . GLN A 1 114 ? -14.591 -3.380 15.950 1.00 96.19 114 GLN A C 1
ATOM 899 O O . GLN A 1 114 ? -14.286 -4.530 16.257 1.00 96.19 114 GLN A O 1
ATOM 904 N N . ALA A 1 115 ? -14.230 -2.832 14.785 1.00 95.81 115 ALA A N 1
ATOM 905 C CA . ALA A 1 115 ? -13.467 -3.559 13.769 1.00 95.81 115 ALA A CA 1
ATOM 906 C C . ALA A 1 115 ? -12.112 -4.064 14.304 1.00 95.81 115 ALA A C 1
ATOM 908 O O . ALA A 1 115 ? -11.728 -5.202 14.036 1.00 95.81 115 ALA A O 1
ATOM 909 N N . MET A 1 116 ? -11.412 -3.268 15.123 1.00 96.88 116 MET A N 1
ATOM 910 C CA . MET A 1 116 ? -10.178 -3.713 15.787 1.00 96.88 116 MET A CA 1
ATOM 911 C C . MET A 1 116 ? -10.418 -4.891 16.740 1.00 96.88 116 MET A C 1
ATOM 913 O O . MET A 1 116 ? -9.686 -5.879 16.690 1.00 96.88 116 MET A O 1
ATOM 917 N N . LYS A 1 117 ? -11.473 -4.830 17.562 1.00 95.19 117 LYS A N 1
ATOM 918 C CA . LYS A 1 117 ? -11.852 -5.942 18.451 1.00 95.19 117 LYS A CA 1
ATOM 919 C C . LYS A 1 117 ? -12.234 -7.197 17.669 1.00 95.19 117 LYS A C 1
ATOM 921 O O . LYS A 1 117 ? -11.967 -8.308 18.121 1.00 95.19 117 LYS A O 1
ATOM 926 N N . ASP A 1 118 ? -12.873 -7.042 16.513 1.00 95.31 118 ASP A N 1
ATOM 927 C CA . ASP A 1 118 ? -13.259 -8.172 15.668 1.00 95.31 118 ASP A CA 1
ATOM 928 C C . ASP A 1 118 ? -12.035 -8.848 15.037 1.00 95.31 118 ASP A C 1
ATOM 930 O O . ASP A 1 118 ? -11.988 -10.079 14.995 1.00 95.31 118 ASP A O 1
ATOM 934 N N . ILE A 1 119 ? -11.001 -8.079 14.667 1.00 94.38 119 ILE A N 1
ATOM 935 C CA . ILE A 1 119 ? -9.691 -8.622 14.272 1.00 94.38 119 ILE A CA 1
ATOM 936 C C . ILE A 1 119 ? -9.075 -9.420 15.420 1.00 94.38 119 ILE A C 1
ATOM 938 O O . ILE A 1 119 ? -8.679 -10.563 15.216 1.00 94.38 119 ILE A O 1
ATOM 942 N N . GLU A 1 120 ? -9.028 -8.868 16.633 1.00 92.75 120 GLU A N 1
ATOM 943 C CA . GLU A 1 120 ? -8.453 -9.556 17.798 1.00 92.75 120 GLU A CA 1
ATOM 944 C C . GLU A 1 120 ? -9.191 -10.863 18.122 1.00 92.75 120 GLU A C 1
ATOM 946 O O . GLU A 1 120 ? -8.564 -11.895 18.375 1.00 92.75 120 GLU A O 1
ATOM 951 N N . LYS A 1 121 ? -10.527 -10.860 18.050 1.00 92.62 121 LYS A N 1
ATOM 952 C CA . LYS A 1 121 ? -11.351 -12.064 18.242 1.00 92.62 121 LYS A CA 1
ATOM 953 C C . LYS A 1 121 ? -11.122 -13.103 17.146 1.00 92.62 121 LYS A C 1
ATOM 955 O O . LYS A 1 121 ? -11.002 -14.296 17.443 1.00 92.62 121 LYS A O 1
ATOM 960 N N . ALA A 1 122 ? -11.072 -12.677 15.885 1.00 91.69 122 ALA A N 1
ATOM 961 C CA . ALA A 1 122 ? -10.814 -13.569 14.758 1.00 91.69 122 ALA A CA 1
ATOM 962 C C . ALA A 1 122 ? -9.397 -14.162 14.834 1.00 91.69 122 ALA A C 1
ATOM 964 O O . ALA A 1 122 ? -9.219 -15.363 14.632 1.00 91.69 122 ALA A O 1
ATOM 965 N N . ALA A 1 123 ? -8.411 -13.356 15.235 1.00 88.94 123 ALA A N 1
ATOM 966 C CA . ALA A 1 123 ? -7.033 -13.769 15.479 1.00 88.94 123 ALA A CA 1
ATOM 967 C C . ALA A 1 123 ? -6.935 -14.840 16.576 1.00 88.94 123 ALA A C 1
ATOM 969 O O . ALA A 1 123 ? -6.301 -15.880 16.378 1.00 88.94 123 ALA A O 1
ATOM 970 N N . ALA A 1 124 ? -7.617 -14.625 17.706 1.00 87.38 124 ALA A N 1
ATOM 971 C CA . ALA A 1 124 ? -7.635 -15.559 18.829 1.00 87.38 124 ALA A CA 1
ATOM 972 C C . ALA A 1 124 ? -8.285 -16.907 18.466 1.00 87.38 124 ALA A C 1
ATOM 974 O O . ALA A 1 124 ? -7.842 -17.961 18.924 1.00 87.38 124 ALA A O 1
ATOM 975 N N . THR A 1 125 ? -9.316 -16.882 17.615 1.00 88.62 125 THR A N 1
ATOM 976 C CA . THR A 1 125 ? -10.054 -18.079 17.169 1.00 88.62 125 THR A CA 1
ATOM 977 C C . THR A 1 125 ? -9.511 -18.707 15.885 1.00 88.62 125 THR A C 1
ATOM 979 O O . THR A 1 125 ? -9.950 -19.795 15.516 1.00 88.62 125 THR A O 1
ATOM 982 N N . ARG A 1 126 ? -8.520 -18.076 15.236 1.00 84.69 126 ARG A N 1
ATOM 983 C CA . ARG A 1 126 ? -7.937 -18.486 13.943 1.00 84.69 126 ARG A CA 1
ATOM 984 C C . ARG A 1 126 ? -8.965 -18.588 12.814 1.00 84.69 126 ARG A C 1
ATOM 986 O O . ARG A 1 126 ? -8.824 -19.407 11.907 1.00 84.69 126 ARG A O 1
ATOM 993 N N . ASP A 1 127 ? -9.997 -17.759 12.876 1.00 89.75 127 ASP A N 1
ATOM 994 C CA . ASP A 1 127 ? -11.054 -17.712 11.873 1.00 89.75 127 ASP A CA 1
ATOM 995 C C . ASP A 1 127 ? -10.633 -16.769 10.738 1.00 89.75 127 ASP A C 1
ATOM 997 O O . ASP A 1 127 ? -10.820 -15.554 10.815 1.00 89.75 127 ASP A O 1
ATOM 1001 N N . THR A 1 128 ? -10.016 -17.328 9.693 1.00 88.56 128 THR A N 1
ATOM 1002 C CA . THR A 1 128 ? -9.484 -16.559 8.553 1.00 88.56 128 THR A CA 1
ATOM 1003 C C . THR A 1 128 ? -10.576 -15.828 7.775 1.00 88.56 128 THR A C 1
ATOM 1005 O O . THR A 1 128 ? -10.339 -14.734 7.269 1.00 88.56 128 THR A O 1
ATOM 1008 N N . ALA A 1 129 ? -11.789 -16.384 7.718 1.00 91.62 129 ALA A N 1
ATOM 1009 C CA . ALA A 1 129 ? -12.915 -15.757 7.038 1.00 91.62 129 ALA A CA 1
ATOM 1010 C C . ALA A 1 129 ? -13.409 -14.523 7.804 1.00 91.62 129 ALA A C 1
ATOM 1012 O O . ALA A 1 129 ? -13.593 -13.459 7.209 1.00 91.62 129 ALA A O 1
ATOM 1013 N N . LYS A 1 130 ? -13.579 -14.632 9.130 1.00 93.12 130 LYS A N 1
ATOM 1014 C CA . LYS A 1 130 ? -13.931 -13.468 9.962 1.00 93.12 130 LYS A CA 1
ATOM 1015 C C . LYS A 1 130 ? -12.827 -12.426 9.986 1.00 93.12 130 LYS A C 1
ATOM 1017 O O . LYS A 1 130 ? -13.133 -11.237 9.972 1.00 93.12 130 LYS A O 1
ATOM 1022 N N . LEU A 1 131 ? -11.572 -12.867 9.992 1.00 93.19 131 LEU A N 1
ATOM 1023 C CA . LEU A 1 131 ? -10.424 -11.978 9.942 1.00 93.19 131 LEU A CA 1
ATOM 1024 C C . LEU A 1 131 ? -10.458 -11.131 8.659 1.00 93.19 131 LEU A C 1
ATOM 1026 O O . LEU A 1 131 ? -10.470 -9.909 8.759 1.00 93.19 131 LEU A O 1
ATOM 1030 N N . ALA A 1 132 ? -10.635 -11.750 7.487 1.00 92.88 132 ALA A N 1
ATOM 1031 C CA . ALA A 1 132 ? -10.735 -11.034 6.212 1.00 92.88 132 ALA A CA 1
ATOM 1032 C C . ALA A 1 132 ? -11.908 -10.031 6.162 1.00 92.88 132 ALA A C 1
ATOM 1034 O O . ALA A 1 132 ? -11.795 -8.949 5.585 1.00 92.88 132 ALA A O 1
ATOM 1035 N N . ILE A 1 133 ? -13.052 -10.357 6.777 1.00 95.19 133 ILE A N 1
ATOM 1036 C CA . ILE A 1 133 ? -14.199 -9.434 6.873 1.00 95.19 133 ILE A CA 1
ATOM 1037 C C . ILE A 1 133 ? -13.859 -8.232 7.767 1.00 95.19 133 ILE A C 1
ATOM 1039 O O . ILE A 1 133 ? -14.162 -7.085 7.417 1.00 95.19 133 ILE A O 1
ATOM 1043 N N . ALA A 1 134 ? -13.231 -8.486 8.916 1.00 95.81 134 ALA A N 1
ATOM 1044 C CA . ALA A 1 134 ? -12.854 -7.447 9.864 1.00 95.81 134 ALA A CA 1
ATOM 1045 C C . ALA A 1 134 ? -11.762 -6.526 9.287 1.00 95.81 134 ALA A C 1
ATOM 1047 O O . ALA A 1 134 ? -11.863 -5.309 9.421 1.00 95.81 134 ALA A O 1
ATOM 1048 N N . GLU A 1 135 ? -10.789 -7.079 8.560 1.00 95.38 135 GLU A N 1
ATOM 1049 C CA . GLU A 1 135 ? -9.748 -6.344 7.827 1.00 95.38 135 GLU A CA 1
ATOM 1050 C C . GLU A 1 135 ? -10.340 -5.385 6.789 1.00 95.38 135 GLU A C 1
ATOM 1052 O O . GLU A 1 135 ? -10.074 -4.183 6.831 1.00 95.38 135 GLU A O 1
ATOM 1057 N N . ARG A 1 136 ? -11.229 -5.873 5.913 1.00 96.00 136 ARG A N 1
ATOM 1058 C CA . ARG A 1 136 ? -11.908 -5.031 4.908 1.00 96.00 136 ARG A CA 1
ATOM 1059 C C . ARG A 1 136 ? -12.707 -3.902 5.550 1.00 96.00 136 ARG A C 1
ATOM 1061 O O . ARG A 1 136 ? -12.721 -2.775 5.050 1.00 96.00 136 ARG A O 1
ATOM 1068 N N . THR A 1 137 ? -13.363 -4.195 6.672 1.00 96.88 137 THR A N 1
ATOM 1069 C CA . THR A 1 137 ? -14.103 -3.193 7.448 1.00 96.88 137 THR A CA 1
ATOM 1070 C C . THR A 1 137 ? -13.153 -2.147 8.029 1.00 96.88 137 THR A C 1
ATOM 1072 O O . THR A 1 137 ? -13.411 -0.950 7.896 1.00 96.88 137 THR A O 1
ATOM 1075 N N . LEU A 1 138 ? -12.025 -2.582 8.599 1.00 97.62 138 LEU A N 1
ATOM 1076 C CA . LEU A 1 138 ? -10.992 -1.704 9.140 1.00 97.62 138 LEU A CA 1
ATOM 1077 C C . LEU A 1 138 ? -10.422 -0.775 8.062 1.00 97.62 138 LEU A C 1
ATOM 1079 O O . LEU A 1 138 ? -10.321 0.426 8.303 1.00 97.62 138 LEU A O 1
ATOM 1083 N N . TRP A 1 139 ? -10.096 -1.289 6.873 1.00 98.12 139 TRP A N 1
ATOM 1084 C CA . TRP A 1 139 ? -9.570 -0.473 5.772 1.00 98.12 139 TRP A CA 1
ATOM 1085 C C . TRP A 1 139 ? -10.584 0.561 5.298 1.00 98.12 139 TRP A C 1
ATOM 1087 O O . TRP A 1 139 ? -10.244 1.733 5.159 1.00 98.12 139 TRP A O 1
ATOM 1097 N N . LYS A 1 140 ? -11.848 0.162 5.126 1.00 97.12 140 LYS A N 1
ATOM 1098 C CA . LYS A 1 140 ? -12.922 1.074 4.712 1.00 97.12 140 LYS A CA 1
ATOM 1099 C C . LYS A 1 140 ? -13.138 2.203 5.719 1.00 97.12 140 LYS A C 1
ATOM 1101 O O . LYS A 1 140 ? -13.321 3.352 5.319 1.00 97.12 140 LYS A O 1
ATOM 1106 N N . LEU A 1 141 ? -13.158 1.881 7.012 1.00 97.81 141 LEU A N 1
ATOM 1107 C CA . LEU A 1 141 ? -13.315 2.880 8.067 1.00 97.81 141 LEU A CA 1
ATOM 1108 C C . LEU A 1 141 ? -12.066 3.761 8.172 1.00 97.81 141 LEU A C 1
ATOM 1110 O O . LEU A 1 141 ? -12.195 4.978 8.202 1.00 97.81 141 LEU A O 1
ATOM 1114 N N . GLY A 1 142 ? -10.873 3.166 8.128 1.00 97.69 142 GLY A N 1
ATOM 1115 C CA . GLY A 1 142 ? -9.599 3.881 8.157 1.00 97.69 142 GLY A CA 1
ATOM 1116 C C . GLY A 1 142 ? -9.446 4.875 7.007 1.00 97.69 142 GLY A C 1
ATOM 1117 O O . GLY A 1 142 ? -9.077 6.021 7.251 1.00 97.69 142 GLY A O 1
ATOM 1118 N N . ALA A 1 143 ? -9.801 4.478 5.781 1.00 97.50 143 ALA A N 1
ATOM 1119 C CA . ALA A 1 143 ? -9.803 5.352 4.609 1.00 97.50 143 ALA A CA 1
ATOM 1120 C C . ALA A 1 143 ? -10.676 6.596 4.838 1.00 97.50 143 ALA A C 1
ATOM 1122 O O . ALA A 1 143 ? -10.191 7.721 4.746 1.00 97.50 143 ALA A O 1
ATOM 1123 N N . ARG A 1 144 ? -11.932 6.389 5.261 1.00 97.00 144 ARG A N 1
ATOM 1124 C CA . ARG A 1 144 ? -12.885 7.471 5.566 1.00 97.00 144 ARG A CA 1
ATOM 1125 C C . ARG A 1 144 ? -12.411 8.372 6.700 1.00 97.00 144 ARG A C 1
ATOM 1127 O O . ARG A 1 144 ? -12.588 9.584 6.642 1.00 97.00 144 ARG A O 1
ATOM 1134 N N . THR A 1 145 ? -11.826 7.794 7.747 1.00 97.75 145 THR A N 1
ATOM 1135 C CA . THR A 1 145 ? -11.282 8.565 8.868 1.00 97.75 145 THR A CA 1
ATOM 1136 C C . THR A 1 145 ? -10.150 9.471 8.400 1.00 97.75 145 THR A C 1
ATOM 1138 O O . THR A 1 145 ? -10.136 10.647 8.756 1.00 97.75 145 THR A O 1
ATOM 1141 N N . ILE A 1 146 ? -9.222 8.954 7.594 1.00 98.00 146 ILE A N 1
ATOM 1142 C CA . ILE A 1 146 ? -8.117 9.742 7.039 1.00 98.00 146 ILE A CA 1
ATOM 1143 C C . ILE A 1 146 ? -8.646 10.846 6.121 1.00 98.00 146 ILE A C 1
ATOM 1145 O O . ILE A 1 146 ? -8.256 12.001 6.286 1.00 98.00 146 ILE A O 1
ATOM 1149 N N . GLU A 1 147 ? -9.556 10.511 5.207 1.00 96.19 147 GLU A N 1
ATOM 1150 C CA . GLU A 1 147 ? -10.191 11.456 4.283 1.00 96.19 147 GLU A CA 1
ATOM 1151 C C . GLU A 1 147 ? -10.849 12.615 5.041 1.00 96.19 147 GLU A C 1
ATOM 1153 O O . GLU A 1 147 ? -10.509 13.772 4.807 1.00 96.19 147 GLU A O 1
ATOM 1158 N N . ALA A 1 148 ? -11.660 12.320 6.060 1.00 96.25 148 ALA A N 1
ATOM 1159 C CA . ALA A 1 148 ? -12.289 13.345 6.889 1.00 96.25 148 ALA A CA 1
ATOM 1160 C C . ALA A 1 148 ? -11.267 14.225 7.635 1.00 96.25 148 ALA A C 1
ATOM 1162 O O . ALA A 1 148 ? -11.477 15.427 7.807 1.00 96.25 148 ALA A O 1
ATOM 1163 N N . GLN A 1 149 ? -10.147 13.664 8.107 1.00 96.62 149 GLN A N 1
ATOM 1164 C CA . GLN A 1 149 ? -9.089 14.468 8.732 1.00 96.62 149 GLN A CA 1
ATOM 1165 C C . GLN A 1 149 ? -8.394 15.384 7.714 1.00 96.62 149 GLN A C 1
ATOM 1167 O O . GLN A 1 149 ? -8.102 16.536 8.040 1.00 96.62 149 GLN A O 1
ATOM 1172 N N . LEU A 1 150 ? -8.159 14.906 6.490 1.00 95.38 150 LEU A N 1
ATOM 1173 C CA . LEU A 1 150 ? -7.562 15.693 5.409 1.00 95.38 150 LEU A CA 1
ATOM 1174 C C . LEU A 1 150 ? -8.498 16.809 4.937 1.00 95.38 150 LEU A C 1
ATOM 1176 O O . LEU A 1 150 ? -8.062 17.954 4.838 1.00 95.38 150 LEU A O 1
ATOM 1180 N N . GLU A 1 151 ? -9.781 16.523 4.731 1.00 94.94 151 GLU A N 1
ATOM 1181 C CA . GLU A 1 151 ? -10.786 17.533 4.380 1.00 94.94 151 GLU A CA 1
ATOM 1182 C C . GLU A 1 151 ? -10.856 18.640 5.434 1.00 94.94 151 GLU A C 1
ATOM 1184 O O . GLU A 1 151 ? -10.771 19.824 5.106 1.00 94.94 151 GLU A O 1
ATOM 1189 N N . ASN A 1 152 ? -10.904 18.264 6.717 1.00 92.44 152 ASN A N 1
ATOM 1190 C CA . ASN A 1 152 ? -10.852 19.221 7.819 1.00 92.44 152 ASN A CA 1
ATOM 1191 C C . ASN A 1 152 ? -9.561 20.049 7.796 1.00 92.44 152 ASN A C 1
ATOM 1193 O O . ASN A 1 152 ? -9.599 21.253 8.057 1.00 92.44 152 ASN A O 1
ATOM 1197 N N . SER A 1 153 ? -8.426 19.436 7.457 1.00 92.06 153 SER A N 1
ATOM 1198 C CA . SER A 1 153 ? -7.139 20.129 7.358 1.00 92.06 153 SER A CA 1
ATOM 1199 C C . SER A 1 153 ? -7.124 21.194 6.253 1.00 92.06 153 SER A C 1
ATOM 1201 O O . SER A 1 153 ? -6.518 22.248 6.434 1.00 92.06 153 SER A O 1
ATOM 1203 N N . HIS A 1 154 ? -7.861 20.979 5.158 1.00 90.56 154 HIS A N 1
ATOM 1204 C CA . HIS A 1 154 ? -7.959 21.918 4.037 1.00 90.56 154 HIS A CA 1
ATOM 1205 C C . HIS A 1 154 ? -8.852 23.137 4.325 1.00 90.56 154 HIS A C 1
ATOM 1207 O O . HIS A 1 154 ? -8.799 24.117 3.584 1.00 90.56 154 HIS A O 1
ATOM 1213 N N . THR A 1 155 ? -9.634 23.130 5.411 1.00 90.88 155 THR A N 1
ATOM 1214 C CA . THR A 1 155 ? -10.486 24.276 5.795 1.00 90.88 155 THR A CA 1
ATOM 1215 C C . THR A 1 155 ? -9.692 25.505 6.251 1.00 90.88 155 THR A C 1
ATOM 1217 O O . THR A 1 155 ? -10.241 26.605 6.325 1.00 90.88 155 THR A O 1
ATOM 1220 N N . GLY A 1 156 ? -8.396 25.351 6.541 1.00 89.62 156 GLY A N 1
ATOM 1221 C CA . GLY A 1 156 ? -7.511 26.468 6.841 1.00 89.62 156 GLY A CA 1
ATOM 1222 C C . GLY A 1 156 ? -6.146 26.053 7.386 1.00 89.62 156 GLY A C 1
ATOM 1223 O O . GLY A 1 156 ? -5.961 24.972 7.941 1.00 89.62 156 GLY A O 1
ATOM 1224 N N . VAL A 1 157 ? -5.180 26.975 7.308 1.00 91.50 157 VAL A N 1
ATOM 1225 C CA . VAL A 1 157 ? -3.789 26.759 7.760 1.00 91.50 157 VAL A CA 1
ATOM 1226 C C . VAL A 1 157 ? -3.711 26.334 9.235 1.00 91.50 157 VAL A C 1
ATOM 1228 O O . VAL A 1 157 ? -2.815 25.590 9.630 1.00 91.50 157 VAL A O 1
ATOM 1231 N N . LYS A 1 158 ? -4.646 26.793 10.078 1.00 93.44 158 LYS A N 1
ATOM 1232 C CA . LYS A 1 158 ? -4.694 26.418 11.500 1.00 93.44 158 LYS A CA 1
ATOM 1233 C C . LYS A 1 158 ? -5.041 24.936 11.679 1.00 93.44 158 LYS A C 1
ATOM 1235 O O . LYS A 1 158 ? -4.436 24.275 12.519 1.00 93.44 158 LYS A O 1
ATOM 1240 N N . GLN A 1 159 ? -5.986 24.425 10.898 1.00 92.50 159 GLN A N 1
ATOM 1241 C CA . GLN A 1 159 ? -6.443 23.040 10.932 1.00 92.50 159 GLN A CA 1
ATOM 1242 C C . GLN A 1 159 ? -5.384 22.102 10.350 1.00 92.50 159 GLN A C 1
ATOM 1244 O O . GLN A 1 159 ? -5.100 21.069 10.955 1.00 92.50 159 GLN A O 1
ATOM 1249 N N . GLU A 1 160 ? -4.721 22.499 9.262 1.00 93.06 160 GLU A N 1
ATOM 1250 C CA . GLU A 1 160 ? -3.561 21.774 8.731 1.00 93.06 160 GLU A CA 1
ATOM 1251 C C . GLU A 1 160 ? -2.444 21.649 9.774 1.00 93.06 160 GLU A C 1
ATOM 1253 O O . GLU A 1 160 ? -1.946 20.552 10.033 1.00 93.06 160 GLU A O 1
ATOM 1258 N N . ARG A 1 161 ? -2.094 22.756 10.445 1.00 93.06 161 ARG A N 1
ATOM 1259 C CA . ARG A 1 161 ? -1.101 22.738 11.529 1.00 93.06 161 ARG A CA 1
ATOM 1260 C C . ARG A 1 161 ? -1.530 21.836 12.682 1.00 93.06 161 ARG A C 1
ATOM 1262 O O . ARG A 1 161 ? -0.697 21.102 13.197 1.00 93.06 161 ARG A O 1
ATOM 1269 N N . ALA A 1 162 ? -2.807 21.852 13.064 1.00 93.88 162 ALA A N 1
ATOM 1270 C CA . ALA A 1 162 ? -3.321 20.984 14.120 1.00 93.88 162 ALA A CA 1
ATOM 1271 C C . ALA A 1 162 ? -3.191 19.494 13.756 1.00 93.88 162 ALA A C 1
ATOM 1273 O O . ALA A 1 162 ? -2.748 18.702 14.590 1.00 93.88 162 ALA A O 1
ATOM 1274 N N . LEU A 1 163 ? -3.509 19.112 12.513 1.00 95.25 163 LEU A N 1
ATOM 1275 C CA . LEU A 1 163 ? -3.313 17.742 12.031 1.00 95.25 163 LEU A CA 1
ATOM 1276 C C . LEU A 1 163 ? -1.826 17.361 12.016 1.00 95.25 163 LEU A C 1
ATOM 1278 O O . LEU A 1 163 ? -1.463 16.302 12.526 1.00 95.25 163 LEU A O 1
ATOM 1282 N N . ALA A 1 164 ? -0.958 18.242 11.513 1.00 94.19 164 ALA A N 1
ATOM 1283 C CA . ALA A 1 164 ? 0.489 18.026 11.518 1.00 94.19 164 ALA A CA 1
ATOM 1284 C C . ALA A 1 164 ? 1.044 17.841 12.942 1.00 94.19 164 ALA A C 1
ATOM 1286 O O . ALA A 1 164 ? 1.881 16.970 13.163 1.00 94.19 164 ALA A O 1
ATOM 1287 N N . THR A 1 165 ? 0.557 18.610 13.923 1.00 94.88 165 THR A N 1
ATOM 1288 C CA . THR A 1 165 ? 0.932 18.451 15.336 1.00 94.88 165 THR A CA 1
ATOM 1289 C C . THR A 1 165 ? 0.486 17.102 15.896 1.00 94.88 165 THR A C 1
ATOM 1291 O O . THR A 1 165 ? 1.265 16.458 16.592 1.00 94.88 165 THR A O 1
ATOM 1294 N N . ARG A 1 166 ? -0.725 16.632 15.572 1.00 95.56 166 ARG A N 1
ATOM 1295 C CA . ARG A 1 166 ? -1.205 15.305 16.004 1.00 95.56 166 ARG A CA 1
ATOM 1296 C C . ARG A 1 166 ? -0.412 14.160 15.377 1.00 95.56 166 ARG A C 1
ATOM 1298 O O . ARG A 1 166 ? -0.132 13.170 16.045 1.00 95.56 166 ARG A O 1
ATOM 1305 N N . LEU A 1 167 ? 0.004 14.321 14.123 1.00 94.62 167 LEU A N 1
ATOM 1306 C CA . LEU A 1 167 ? 0.936 13.413 13.453 1.00 94.62 167 LEU A CA 1
ATOM 1307 C C . LEU A 1 167 ? 2.383 13.566 13.961 1.00 94.62 167 LEU A C 1
ATOM 1309 O O . LEU A 1 167 ? 3.255 12.818 13.544 1.00 94.62 167 LEU A O 1
ATOM 1313 N N . GLY A 1 168 ? 2.672 14.526 14.841 1.00 92.69 168 GLY A N 1
ATOM 1314 C CA . GLY A 1 168 ? 4.005 14.795 15.385 1.00 92.69 168 GLY A CA 1
ATOM 1315 C C . GLY A 1 168 ? 4.915 15.631 14.480 1.00 92.69 168 GLY A C 1
ATOM 1316 O O . GLY A 1 168 ? 5.841 16.264 14.978 1.00 92.69 168 GLY A O 1
ATOM 1317 N N . SER A 1 169 ? 4.658 15.683 13.171 1.00 90.62 169 SER A N 1
ATOM 1318 C CA . SER A 1 169 ? 5.380 16.537 12.225 1.00 90.62 169 SER A CA 1
ATOM 1319 C C . SER A 1 169 ? 4.641 16.643 10.888 1.00 90.62 169 SER A C 1
ATOM 1321 O O . SER A 1 169 ? 3.901 15.742 10.488 1.00 90.62 169 SER A O 1
ATOM 1323 N N . ARG A 1 170 ? 4.895 17.734 10.150 1.00 90.00 170 ARG A N 1
ATOM 1324 C CA . ARG A 1 170 ? 4.343 17.966 8.805 1.00 90.00 170 ARG A CA 1
ATOM 1325 C C . ARG A 1 170 ? 4.846 16.945 7.777 1.00 90.00 170 ARG A C 1
ATOM 1327 O O . ARG A 1 170 ? 4.137 16.675 6.814 1.00 90.00 170 ARG A O 1
ATOM 1334 N N . VAL A 1 171 ? 6.014 16.336 8.009 1.00 88.50 171 VAL A N 1
ATOM 1335 C CA . VAL A 1 171 ? 6.603 15.318 7.112 1.00 88.50 171 VAL A CA 1
ATOM 1336 C C . VAL A 1 171 ? 5.695 14.095 6.932 1.00 88.50 171 VAL A C 1
ATOM 1338 O O . VAL A 1 171 ? 5.729 13.438 5.899 1.00 88.50 171 VAL A O 1
ATOM 1341 N N . HIS A 1 172 ? 4.820 13.818 7.904 1.00 92.31 172 HIS A N 1
ATOM 1342 C CA . HIS A 1 172 ? 3.906 12.681 7.853 1.00 92.31 172 HIS A CA 1
ATOM 1343 C C . HIS A 1 172 ? 2.612 12.961 7.073 1.00 92.31 172 HIS A C 1
ATOM 1345 O O . HIS A 1 172 ? 1.864 12.021 6.821 1.00 92.31 172 HIS A O 1
ATOM 1351 N N . LEU A 1 173 ? 2.325 14.208 6.671 1.00 91.88 173 LEU A N 1
ATOM 1352 C CA . LEU A 1 173 ? 1.078 14.543 5.962 1.00 91.88 173 LEU A CA 1
ATOM 1353 C C . LEU A 1 173 ? 0.981 13.865 4.592 1.00 91.88 173 LEU A C 1
ATOM 1355 O O . LEU A 1 173 ? -0.085 13.365 4.234 1.00 91.88 173 LEU A O 1
ATOM 1359 N N . SER A 1 174 ? 2.088 13.814 3.845 1.00 90.31 174 SER A N 1
ATOM 1360 C CA . SER A 1 174 ? 2.123 13.143 2.540 1.00 90.31 174 SER A CA 1
ATOM 1361 C C . SER A 1 174 ? 1.840 11.644 2.693 1.00 90.31 174 SER A C 1
ATOM 1363 O O . SER A 1 174 ? 0.924 11.111 2.067 1.00 90.31 174 SER A O 1
ATOM 1365 N N . ALA A 1 175 ? 2.532 10.988 3.634 1.00 92.94 175 ALA A N 1
ATOM 1366 C CA . ALA A 1 175 ? 2.305 9.584 3.968 1.00 92.94 175 ALA A CA 1
ATOM 1367 C C . ALA A 1 175 ? 0.869 9.323 4.457 1.00 92.94 175 ALA A C 1
ATOM 1369 O O . ALA A 1 175 ? 0.257 8.335 4.061 1.00 92.94 175 ALA A O 1
ATOM 1370 N N . PHE A 1 176 ? 0.308 10.216 5.278 1.00 95.56 176 PHE A N 1
ATOM 1371 C CA . PHE A 1 176 ? -1.071 10.122 5.760 1.00 95.56 176 PHE A CA 1
ATOM 1372 C C . PHE A 1 176 ? -2.073 10.147 4.598 1.00 95.56 176 PHE A C 1
ATOM 1374 O O . PHE A 1 176 ? -2.944 9.283 4.523 1.00 95.56 176 PHE A O 1
ATOM 1381 N N . SER A 1 177 ? -1.894 11.068 3.645 1.00 94.19 177 SER A N 1
ATOM 1382 C CA . SER A 1 177 ? -2.705 11.147 2.423 1.00 94.19 177 SER A CA 1
ATOM 1383 C C . SER A 1 177 ? -2.573 9.904 1.542 1.00 94.19 177 SER A C 1
ATOM 1385 O O . SER A 1 177 ? -3.583 9.329 1.131 1.00 94.19 177 SER A O 1
ATOM 1387 N N . ALA A 1 178 ? -1.344 9.437 1.304 1.00 93.12 178 ALA A N 1
ATOM 1388 C CA . ALA A 1 178 ? -1.089 8.236 0.512 1.00 93.12 178 ALA A CA 1
ATOM 1389 C C . ALA A 1 178 ? -1.749 6.990 1.125 1.00 93.12 178 ALA A C 1
ATOM 1391 O O . ALA A 1 178 ? -2.457 6.265 0.426 1.00 93.12 178 ALA A O 1
ATOM 1392 N N . VAL A 1 179 ? -1.590 6.779 2.438 1.00 96.38 179 VAL A N 1
ATOM 1393 C CA . VAL A 1 179 ? -2.225 5.665 3.159 1.00 96.38 179 VAL A CA 1
ATOM 1394 C C . VAL A 1 179 ? -3.744 5.719 3.009 1.00 96.38 179 VAL A C 1
ATOM 1396 O O . VAL A 1 179 ? -4.342 4.708 2.649 1.00 96.38 179 VAL A O 1
ATOM 1399 N N . GLY A 1 180 ? -4.370 6.884 3.210 1.00 96.31 180 GLY A N 1
ATOM 1400 C CA . GLY A 1 180 ? -5.818 7.045 3.039 1.00 96.31 180 GLY A CA 1
ATOM 1401 C C . GLY A 1 180 ? -6.304 6.583 1.668 1.00 96.31 180 GLY A C 1
ATOM 1402 O O . GLY A 1 180 ? -7.224 5.770 1.583 1.00 96.31 180 GLY A O 1
ATOM 1403 N N . LYS A 1 181 ? -5.626 7.021 0.600 1.00 95.25 181 LYS A N 1
ATOM 1404 C CA . LYS A 1 181 ? -5.959 6.639 -0.779 1.00 95.25 181 LYS A CA 1
ATOM 1405 C C . LYS A 1 181 ? -5.772 5.142 -1.039 1.00 95.25 181 LYS A C 1
ATOM 1407 O O . LYS A 1 181 ? -6.628 4.530 -1.673 1.00 95.25 181 LYS A O 1
ATOM 1412 N N . ILE A 1 182 ? -4.691 4.538 -0.542 1.00 96.56 182 ILE A N 1
ATOM 1413 C CA . ILE A 1 182 ? -4.421 3.104 -0.739 1.00 96.56 182 ILE A CA 1
ATOM 1414 C C . ILE A 1 182 ? -5.475 2.240 -0.035 1.00 96.56 182 ILE A C 1
ATOM 1416 O O . ILE A 1 182 ? -5.919 1.236 -0.591 1.00 96.56 182 ILE A O 1
ATOM 1420 N N . LEU A 1 183 ? -5.937 2.638 1.153 1.00 97.75 183 LEU A N 1
ATOM 1421 C CA . LEU A 1 183 ? -6.945 1.877 1.896 1.00 97.75 183 LEU A CA 1
ATOM 1422 C C . LEU A 1 183 ? -8.283 1.741 1.147 1.00 97.75 183 LEU A C 1
ATOM 1424 O O . LEU A 1 183 ? -8.973 0.738 1.335 1.00 97.75 183 LEU A O 1
ATOM 1428 N N . HIS A 1 184 ? -8.636 2.672 0.250 1.00 96.75 184 HIS A N 1
ATOM 1429 C CA . HIS A 1 184 ? -9.833 2.529 -0.594 1.00 96.75 184 HIS A CA 1
ATOM 1430 C C . HIS A 1 184 ? -9.773 1.306 -1.517 1.00 96.75 184 HIS A C 1
ATOM 1432 O O . HIS A 1 184 ? -10.816 0.719 -1.816 1.00 96.75 184 HIS A O 1
ATOM 1438 N N . VAL A 1 185 ? -8.574 0.892 -1.931 1.00 96.69 185 VAL A N 1
ATOM 1439 C CA . VAL A 1 185 ? -8.336 -0.283 -2.787 1.00 96.69 185 VAL A CA 1
ATOM 1440 C C . VAL A 1 185 ? -7.723 -1.459 -2.019 1.00 96.69 185 VAL A C 1
ATOM 1442 O O . VAL A 1 185 ? -7.172 -2.382 -2.617 1.00 96.69 185 VAL A O 1
ATOM 1445 N N . GLY A 1 186 ? -7.814 -1.456 -0.683 1.00 96.88 186 GLY A N 1
ATOM 1446 C CA . GLY A 1 186 ? -7.188 -2.485 0.151 1.00 96.88 186 GLY A CA 1
ATOM 1447 C C . GLY A 1 186 ? -7.702 -3.901 -0.116 1.00 96.88 186 GLY A C 1
ATOM 1448 O O . GLY A 1 186 ? -6.926 -4.851 -0.107 1.00 96.88 186 GLY A O 1
ATOM 1449 N N . GLU A 1 187 ? -8.987 -4.053 -0.447 1.00 96.31 187 GLU A N 1
ATOM 1450 C CA . GLU A 1 187 ? -9.569 -5.354 -0.796 1.00 96.31 187 GLU A CA 1
ATOM 1451 C C . GLU A 1 187 ? -9.010 -5.912 -2.111 1.00 96.31 187 GLU A C 1
ATOM 1453 O O . GLU A 1 187 ? -8.710 -7.101 -2.212 1.00 96.31 187 GLU A O 1
ATOM 1458 N N . GLU A 1 188 ? -8.832 -5.062 -3.115 1.00 96.94 188 GLU A N 1
ATOM 1459 C CA . GLU A 1 188 ? -8.247 -5.434 -4.400 1.00 96.94 188 GLU A CA 1
ATOM 1460 C C . GLU A 1 188 ? -6.753 -5.752 -4.265 1.00 96.94 188 GLU A C 1
ATOM 1462 O O . GLU A 1 188 ? -6.248 -6.668 -4.918 1.00 96.94 188 GLU A O 1
ATOM 1467 N N . ILE A 1 189 ? -6.050 -5.062 -3.365 1.00 96.62 189 ILE A N 1
ATOM 1468 C CA . ILE A 1 189 ? -4.661 -5.387 -3.024 1.00 96.62 189 ILE A CA 1
ATOM 1469 C C . ILE A 1 189 ? -4.577 -6.724 -2.275 1.00 96.62 189 ILE A C 1
ATOM 1471 O O . ILE A 1 189 ? -3.684 -7.524 -2.555 1.00 96.62 189 ILE A O 1
ATOM 1475 N N . ALA A 1 190 ? -5.521 -7.032 -1.384 1.00 95.12 190 ALA A N 1
ATOM 1476 C CA . ALA A 1 190 ? -5.582 -8.344 -0.741 1.00 95.12 190 ALA A CA 1
ATOM 1477 C C . ALA A 1 190 ? -5.774 -9.469 -1.777 1.00 95.12 190 ALA A C 1
ATOM 1479 O O . ALA A 1 190 ? -5.050 -10.465 -1.745 1.00 95.12 190 ALA A O 1
ATOM 1480 N N . GLN A 1 191 ? -6.657 -9.272 -2.765 1.00 95.81 191 GLN A N 1
ATOM 1481 C CA . GLN A 1 191 ? -6.824 -10.206 -3.890 1.00 95.81 191 GLN A CA 1
ATOM 1482 C C . GLN A 1 191 ? -5.539 -10.351 -4.720 1.00 95.81 191 GLN A C 1
ATOM 1484 O O . GLN A 1 191 ? -5.180 -11.457 -5.128 1.00 95.81 191 GLN A O 1
ATOM 1489 N N . LEU A 1 192 ? -4.815 -9.250 -4.956 1.00 95.50 192 LEU A N 1
ATOM 1490 C CA . LEU A 1 192 ? -3.511 -9.272 -5.623 1.00 95.50 192 LEU A CA 1
ATOM 1491 C C . LEU A 1 192 ? -2.512 -10.141 -4.849 1.00 95.50 192 LEU A C 1
ATOM 1493 O O . LEU A 1 192 ? -1.812 -10.955 -5.449 1.00 95.50 192 LEU A O 1
ATOM 1497 N N . ARG A 1 193 ? -2.446 -9.998 -3.524 1.00 92.38 193 ARG A N 1
ATOM 1498 C CA . ARG A 1 193 ? -1.533 -10.781 -2.679 1.00 92.38 193 ARG A CA 1
ATOM 1499 C C . ARG A 1 193 ? -1.922 -12.252 -2.608 1.00 92.38 193 ARG A C 1
ATOM 1501 O O . ARG A 1 193 ? -1.033 -13.096 -2.620 1.00 92.38 193 ARG A O 1
ATOM 1508 N N . GLU A 1 194 ? -3.213 -12.567 -2.600 1.00 92.38 194 GLU A N 1
ATOM 1509 C CA . GLU A 1 194 ? -3.699 -13.948 -2.669 1.00 92.38 194 GLU A CA 1
ATOM 1510 C C . GLU A 1 194 ? -3.333 -14.603 -4.010 1.00 92.38 194 GLU A C 1
ATOM 1512 O O . GLU A 1 194 ? -2.843 -15.733 -4.047 1.00 92.38 194 GLU A O 1
ATOM 1517 N N . ARG A 1 195 ? -3.489 -13.868 -5.121 1.00 94.06 195 ARG A N 1
ATOM 1518 C CA . ARG A 1 195 ? -3.110 -14.334 -6.463 1.00 94.06 195 ARG A CA 1
ATOM 1519 C C . ARG A 1 195 ? -1.596 -14.494 -6.621 1.00 94.06 195 ARG A C 1
ATOM 1521 O O . ARG A 1 195 ? -1.150 -15.437 -7.276 1.00 94.06 195 ARG A O 1
ATOM 1528 N N . PHE A 1 196 ? -0.817 -13.588 -6.031 1.00 91.19 196 PHE A N 1
ATOM 1529 C CA . PHE A 1 196 ? 0.645 -13.563 -6.085 1.00 91.19 196 PHE A CA 1
ATOM 1530 C C . PHE A 1 196 ? 1.245 -13.639 -4.673 1.00 91.19 196 PHE A C 1
ATOM 1532 O O . PHE A 1 196 ? 1.776 -12.638 -4.184 1.00 91.19 196 PHE A O 1
ATOM 1539 N N . PRO A 1 197 ? 1.227 -14.813 -4.013 1.00 85.06 197 PRO A N 1
ATOM 1540 C CA . PRO A 1 197 ? 1.631 -14.937 -2.609 1.00 85.06 197 PRO A CA 1
ATOM 1541 C C . PRO A 1 197 ? 3.122 -14.660 -2.386 1.00 85.06 197 PRO A C 1
ATOM 1543 O O . PRO A 1 197 ? 3.532 -14.226 -1.312 1.00 85.06 197 PRO A O 1
ATOM 1546 N N . SER A 1 198 ? 3.951 -14.876 -3.410 1.00 80.50 198 SER A N 1
ATOM 1547 C CA . SER A 1 198 ? 5.391 -14.620 -3.356 1.00 80.50 198 SER A CA 1
ATOM 1548 C C . SER A 1 198 ? 5.743 -13.295 -4.028 1.00 80.50 198 SER A C 1
ATOM 1550 O O . SER A 1 198 ? 5.497 -13.116 -5.219 1.00 80.50 198 SER A O 1
ATOM 1552 N N . ALA A 1 199 ? 6.370 -12.394 -3.270 1.00 79.31 199 ALA A N 1
ATOM 1553 C CA . ALA A 1 199 ? 7.047 -11.218 -3.806 1.00 79.31 199 ALA A CA 1
ATOM 1554 C C . ALA A 1 199 ? 8.563 -11.484 -3.933 1.00 79.31 199 ALA A C 1
ATOM 1556 O O . ALA A 1 199 ? 9.131 -12.172 -3.078 1.00 79.31 199 ALA A O 1
ATOM 1557 N N . PRO A 1 200 ? 9.241 -10.929 -4.953 1.00 86.00 200 PRO A N 1
ATOM 1558 C CA . PRO A 1 200 ? 8.678 -10.133 -6.044 1.00 86.00 200 PRO A CA 1
ATOM 1559 C C . PRO A 1 200 ? 8.097 -10.997 -7.182 1.00 86.00 200 PRO A C 1
ATOM 1561 O O . PRO A 1 200 ? 8.575 -12.099 -7.467 1.00 86.00 200 PRO A O 1
ATOM 1564 N N . ILE A 1 201 ? 7.100 -10.459 -7.885 1.00 87.50 201 ILE A N 1
ATOM 1565 C CA . ILE A 1 201 ? 6.514 -11.008 -9.111 1.00 87.50 201 ILE A CA 1
ATOM 1566 C C . ILE A 1 201 ? 7.517 -10.816 -10.250 1.00 87.50 201 ILE A C 1
ATOM 1568 O O . ILE A 1 201 ? 7.862 -9.694 -10.618 1.00 87.50 201 ILE A O 1
ATOM 1572 N N . ARG A 1 202 ? 8.010 -11.919 -10.816 1.00 85.12 202 ARG A N 1
ATOM 1573 C CA . ARG A 1 202 ? 9.089 -11.874 -11.817 1.00 85.12 202 ARG A CA 1
ATOM 1574 C C . ARG A 1 202 ? 8.605 -11.483 -13.209 1.00 85.12 202 ARG A C 1
ATOM 1576 O O . ARG A 1 202 ? 9.307 -10.757 -13.906 1.00 85.12 202 ARG A O 1
ATOM 1583 N N . VAL A 1 203 ? 7.462 -12.024 -13.620 1.00 87.31 203 VAL A N 1
ATOM 1584 C CA . VAL A 1 203 ? 6.891 -11.877 -14.962 1.00 87.31 203 VAL A CA 1
ATOM 1585 C C . VAL A 1 203 ? 5.374 -11.919 -14.842 1.00 87.31 203 VAL A C 1
ATOM 1587 O O . VAL A 1 203 ? 4.854 -12.757 -14.110 1.00 87.31 203 VAL A O 1
ATOM 1590 N N . LEU A 1 204 ? 4.686 -11.054 -15.586 1.00 91.44 204 LEU A N 1
ATOM 1591 C CA . LEU A 1 204 ? 3.241 -11.141 -15.795 1.00 91.44 204 LEU A CA 1
ATOM 1592 C C . LEU A 1 204 ? 2.955 -11.887 -17.104 1.00 91.44 204 LEU A C 1
ATOM 1594 O O . LEU A 1 204 ? 3.400 -11.459 -18.184 1.00 91.44 204 LEU A O 1
ATOM 1598 N N . ASP A 1 205 ? 2.229 -13.003 -17.018 1.00 92.31 205 ASP A N 1
ATOM 1599 C CA . ASP A 1 205 ? 1.757 -13.736 -18.193 1.00 92.31 205 ASP A CA 1
ATOM 1600 C C . ASP A 1 205 ? 0.449 -13.143 -18.764 1.00 92.31 205 ASP A C 1
ATOM 1602 O O . ASP A 1 205 ? -0.082 -12.141 -18.282 1.00 92.31 205 ASP A O 1
ATOM 1606 N N . LYS A 1 206 ? -0.084 -13.727 -19.845 1.00 92.88 206 LYS A N 1
ATOM 1607 C CA . LYS A 1 206 ? -1.309 -13.213 -20.486 1.00 92.88 206 LYS A CA 1
ATOM 1608 C C . LYS A 1 206 ? -2.548 -13.315 -19.588 1.00 92.88 206 LYS A C 1
ATOM 1610 O O . LYS A 1 206 ? -3.424 -12.454 -19.684 1.00 92.88 206 LYS A O 1
ATOM 1615 N N . ASN A 1 207 ? -2.643 -14.358 -18.767 1.00 94.88 207 ASN A N 1
ATOM 1616 C CA . ASN A 1 207 ? -3.758 -14.564 -17.849 1.00 94.88 207 ASN A CA 1
ATOM 1617 C C . ASN A 1 207 ? -3.666 -13.586 -16.677 1.00 94.88 207 ASN A C 1
ATOM 1619 O O . ASN A 1 207 ? -4.676 -12.981 -16.326 1.00 94.88 207 ASN A O 1
ATOM 1623 N N . ASP A 1 208 ? -2.464 -13.362 -16.149 1.00 94.81 208 ASP A N 1
ATOM 1624 C CA . ASP A 1 208 ? -2.199 -12.383 -15.094 1.00 94.81 208 ASP A CA 1
ATOM 1625 C C . ASP A 1 208 ? -2.545 -10.968 -15.551 1.00 94.81 208 ASP A C 1
ATOM 1627 O O . ASP A 1 208 ? -3.277 -10.253 -14.870 1.00 94.81 208 ASP A O 1
ATOM 1631 N N . VAL A 1 209 ? -2.095 -10.576 -16.748 1.00 93.50 209 VAL A N 1
ATOM 1632 C CA . VAL A 1 209 ? -2.416 -9.263 -17.325 1.00 93.50 209 VAL A CA 1
ATOM 1633 C C . VAL A 1 209 ? -3.923 -9.104 -17.533 1.00 93.50 209 VAL A C 1
ATOM 1635 O O . VAL A 1 209 ? -4.474 -8.040 -17.255 1.00 93.50 209 VAL A O 1
ATOM 1638 N N . LYS A 1 210 ? -4.611 -10.151 -18.007 1.00 94.00 210 LYS A N 1
ATOM 1639 C CA . LYS A 1 210 ? -6.071 -10.127 -18.168 1.00 94.00 210 LYS A CA 1
ATOM 1640 C C . LYS A 1 210 ? -6.775 -9.962 -16.817 1.00 94.00 210 LYS A C 1
ATOM 1642 O O . LYS A 1 210 ? -7.691 -9.153 -16.724 1.00 94.00 210 LYS A O 1
ATOM 1647 N N . TRP A 1 211 ? -6.336 -10.692 -15.796 1.00 96.38 211 TRP A N 1
ATOM 1648 C CA . TRP A 1 211 ? -6.907 -10.630 -14.453 1.00 96.38 211 TRP A CA 1
ATOM 1649 C C . TRP A 1 211 ? -6.695 -9.255 -13.804 1.00 96.38 211 TRP A C 1
ATOM 1651 O O . TRP A 1 211 ? -7.657 -8.643 -13.348 1.00 96.38 211 TRP A O 1
ATOM 1661 N N . LEU A 1 212 ? -5.471 -8.716 -13.860 1.00 95.69 212 LEU A N 1
ATOM 1662 C CA . LEU A 1 212 ? -5.155 -7.369 -13.367 1.00 95.69 212 LEU A CA 1
ATOM 1663 C C . LEU A 1 212 ? -5.972 -6.290 -14.081 1.00 95.69 212 LEU A C 1
ATOM 1665 O O . LEU A 1 212 ? -6.440 -5.349 -13.445 1.00 95.69 212 LEU A O 1
ATOM 1669 N N . ARG A 1 213 ? -6.176 -6.434 -15.396 1.00 92.06 213 ARG A N 1
ATOM 1670 C CA . ARG A 1 213 ? -7.046 -5.547 -16.176 1.00 92.06 213 ARG A CA 1
ATOM 1671 C C . ARG A 1 213 ? -8.485 -5.606 -15.678 1.00 92.06 213 ARG A C 1
A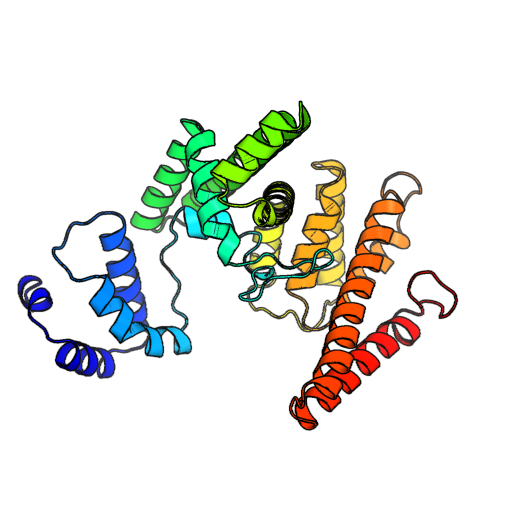TOM 1673 O O . ARG A 1 213 ? -9.100 -4.562 -15.512 1.00 92.06 213 ARG A O 1
ATOM 1680 N N . ASP A 1 214 ? -9.034 -6.798 -15.480 1.00 93.44 214 ASP A N 1
ATOM 1681 C CA . ASP A 1 214 ? -10.427 -6.951 -15.048 1.00 93.44 214 ASP A CA 1
ATOM 1682 C C . ASP A 1 214 ? -10.640 -6.346 -13.652 1.00 93.44 214 ASP A C 1
ATOM 1684 O O . ASP A 1 214 ? -11.636 -5.656 -13.428 1.00 93.44 214 ASP A O 1
ATOM 1688 N N . LEU A 1 215 ? -9.658 -6.502 -12.757 1.00 94.69 215 LEU A N 1
ATOM 1689 C CA . LEU A 1 215 ? -9.665 -5.865 -11.443 1.00 94.69 215 LEU A CA 1
ATOM 1690 C C . LEU A 1 215 ? -9.561 -4.335 -11.548 1.00 94.69 215 LEU A C 1
ATOM 1692 O O . LEU A 1 215 ? -10.379 -3.634 -10.960 1.00 94.69 215 LEU A O 1
ATOM 1696 N N . PHE A 1 216 ? -8.645 -3.816 -12.374 1.00 92.81 216 PHE A N 1
ATOM 1697 C CA . PHE A 1 216 ? -8.541 -2.381 -12.671 1.00 92.81 216 PHE A CA 1
ATOM 1698 C C . PHE A 1 216 ? -9.873 -1.805 -13.176 1.00 92.81 216 PHE A C 1
ATOM 1700 O O . PHE A 1 216 ? -10.355 -0.812 -12.643 1.00 92.81 216 PHE A O 1
ATOM 1707 N N . MET A 1 217 ? -10.514 -2.455 -14.154 1.00 90.25 217 MET A N 1
ATOM 1708 C CA . MET A 1 217 ? -11.795 -1.997 -14.711 1.00 90.25 217 MET A CA 1
ATOM 1709 C C . MET A 1 217 ? -12.922 -2.023 -13.671 1.00 90.25 217 MET A C 1
ATOM 1711 O O . MET A 1 217 ? -13.809 -1.167 -13.692 1.00 90.25 217 MET A O 1
ATOM 1715 N N . SER A 1 218 ? -12.897 -2.991 -12.751 1.00 92.94 218 SER A N 1
ATOM 1716 C CA . SER A 1 218 ? -13.825 -3.032 -11.619 1.00 92.94 218 SER A CA 1
ATOM 1717 C C . SER A 1 218 ? -13.619 -1.838 -10.684 1.00 92.94 218 SER A C 1
ATOM 1719 O O . SER A 1 218 ? -14.600 -1.208 -10.278 1.00 92.94 218 SER A O 1
ATOM 1721 N N . ILE A 1 219 ? -12.365 -1.482 -10.384 1.00 92.88 219 ILE A N 1
ATOM 1722 C CA . ILE A 1 219 ? -12.029 -0.301 -9.575 1.00 92.88 219 ILE A CA 1
ATOM 1723 C C . ILE A 1 219 ? -12.500 0.966 -10.288 1.00 92.88 219 ILE A C 1
ATOM 1725 O O . ILE A 1 219 ? -13.251 1.723 -9.685 1.00 92.88 219 ILE A O 1
ATOM 1729 N N . SER A 1 220 ? -12.196 1.155 -11.577 1.00 89.38 220 SER A N 1
ATOM 1730 C CA . SER A 1 220 ? -12.673 2.320 -12.344 1.00 89.38 220 SER A CA 1
ATOM 1731 C C . SER A 1 220 ? -14.185 2.508 -12.281 1.00 89.38 220 SER A C 1
ATOM 1733 O O . SER A 1 220 ? -14.682 3.629 -12.239 1.00 89.38 220 SER A O 1
ATOM 1735 N N . LYS A 1 221 ? -14.940 1.407 -12.254 1.00 89.81 221 LYS A N 1
ATOM 1736 C CA . LYS A 1 221 ? -16.402 1.454 -12.185 1.00 89.81 221 LYS A CA 1
ATOM 1737 C C . LYS A 1 221 ? -16.933 1.737 -10.777 1.00 89.81 221 LYS A C 1
ATOM 1739 O O . LYS A 1 221 ? -17.970 2.378 -10.641 1.00 89.81 221 LYS A O 1
ATOM 1744 N N . THR A 1 222 ? -16.293 1.193 -9.744 1.00 93.25 222 THR A N 1
ATOM 1745 C CA . THR A 1 222 ? -16.836 1.179 -8.371 1.00 93.25 222 THR A CA 1
ATOM 1746 C C . THR A 1 222 ? -16.210 2.222 -7.449 1.00 93.25 222 THR A C 1
ATOM 1748 O O . THR A 1 222 ? -16.851 2.653 -6.493 1.00 93.25 222 THR A O 1
ATOM 1751 N N . LYS A 1 223 ? -14.967 2.614 -7.729 1.00 92.19 223 LYS A N 1
ATOM 1752 C CA . LYS A 1 223 ? -14.102 3.488 -6.932 1.00 92.19 223 LYS A CA 1
ATOM 1753 C C . LYS A 1 223 ? -13.274 4.391 -7.876 1.00 92.19 223 LYS A C 1
ATOM 1755 O O . LYS A 1 223 ? -12.043 4.307 -7.865 1.00 92.19 223 LYS A O 1
ATOM 1760 N N . PRO A 1 224 ? -13.923 5.210 -8.728 1.00 88.56 224 PRO A N 1
ATOM 1761 C CA . PRO A 1 224 ? -13.218 6.042 -9.702 1.00 88.56 224 PRO A CA 1
ATOM 1762 C C . PRO A 1 224 ? -12.231 6.994 -9.010 1.00 88.56 224 PRO A C 1
ATOM 1764 O O . PRO A 1 224 ? -12.566 7.599 -7.991 1.00 88.56 224 PRO A O 1
ATOM 1767 N N . GLY A 1 225 ? -11.022 7.115 -9.558 1.00 86.94 225 GLY A N 1
ATOM 1768 C CA . GLY A 1 225 ? -9.928 7.940 -9.034 1.00 86.94 225 GLY A CA 1
ATOM 1769 C C . GLY A 1 225 ? -8.914 7.184 -8.166 1.00 86.94 225 GLY A C 1
ATOM 1770 O O . GLY A 1 225 ? -7.843 7.718 -7.879 1.00 86.94 225 GLY A O 1
ATOM 1771 N N . PHE A 1 226 ? -9.201 5.942 -7.760 1.00 91.06 226 PHE A N 1
ATOM 1772 C CA . PHE A 1 226 ? -8.283 5.129 -6.948 1.00 91.06 226 PHE A CA 1
ATOM 1773 C C . PHE A 1 226 ? -7.480 4.102 -7.752 1.00 91.06 226 PHE A C 1
ATOM 1775 O O . PHE A 1 226 ? -6.645 3.385 -7.195 1.00 91.06 226 PHE A O 1
ATOM 1782 N N . GLU A 1 227 ? -7.673 4.033 -9.065 1.00 89.56 227 GLU A N 1
ATOM 1783 C CA . GLU A 1 227 ? -6.940 3.110 -9.923 1.00 89.56 227 GLU A CA 1
ATOM 1784 C C . GLU A 1 227 ? -5.417 3.292 -9.889 1.00 89.56 227 GLU A C 1
ATOM 1786 O O . GLU A 1 227 ? -4.718 2.273 -9.848 1.00 89.56 227 GLU A O 1
ATOM 1791 N N . PRO A 1 228 ? -4.870 4.527 -9.841 1.00 88.38 228 PRO A N 1
ATOM 1792 C CA . PRO A 1 228 ? -3.429 4.715 -9.703 1.00 88.38 228 PRO A CA 1
ATOM 1793 C C . PRO A 1 228 ? -2.863 4.060 -8.435 1.00 88.38 228 PRO A C 1
ATOM 1795 O O . PRO A 1 228 ? -1.764 3.514 -8.471 1.00 88.38 228 PRO A O 1
ATOM 1798 N N . MET A 1 229 ? -3.622 4.026 -7.330 1.00 90.75 229 MET A N 1
ATOM 1799 C CA . MET A 1 229 ? -3.183 3.376 -6.084 1.00 90.75 229 MET A CA 1
ATOM 1800 C C . MET A 1 229 ? -3.084 1.857 -6.236 1.00 90.75 229 MET A C 1
ATOM 1802 O O . MET A 1 229 ? -2.155 1.233 -5.724 1.00 90.75 229 MET A O 1
ATOM 1806 N N . PHE A 1 230 ? -4.013 1.251 -6.978 1.00 93.19 230 PHE A N 1
ATOM 1807 C CA . PHE A 1 230 ? -3.941 -0.173 -7.291 1.00 93.19 230 PHE A CA 1
ATOM 1808 C C . PHE A 1 230 ? -2.746 -0.485 -8.198 1.00 93.19 230 PHE A C 1
ATOM 1810 O O . PHE A 1 230 ? -1.995 -1.423 -7.930 1.00 93.19 230 PHE A O 1
ATOM 1817 N N . LEU A 1 231 ? -2.516 0.326 -9.235 1.00 91.31 231 LEU A N 1
ATOM 1818 C CA . LEU A 1 231 ? -1.358 0.160 -10.117 1.00 91.31 231 LEU A CA 1
ATOM 1819 C C . LEU A 1 231 ? -0.035 0.356 -9.370 1.00 91.31 231 LEU A C 1
ATOM 1821 O O . LEU A 1 231 ? 0.921 -0.373 -9.635 1.00 91.31 231 LEU A O 1
ATOM 1825 N N . LEU A 1 232 ? -0.001 1.252 -8.383 1.00 90.31 232 LEU A N 1
ATOM 1826 C CA . LEU A 1 232 ? 1.137 1.428 -7.487 1.00 90.31 232 LEU A CA 1
ATOM 1827 C C . LEU A 1 232 ? 1.410 0.178 -6.639 1.00 90.31 232 LEU A C 1
ATOM 1829 O O . LEU A 1 232 ? 2.559 -0.247 -6.519 1.00 90.31 232 LEU A O 1
ATOM 1833 N N . ALA A 1 233 ? 0.370 -0.453 -6.095 1.00 91.62 233 ALA A N 1
ATOM 1834 C CA . ALA A 1 233 ? 0.512 -1.700 -5.344 1.00 91.62 233 ALA A CA 1
ATOM 1835 C C . ALA A 1 233 ? 1.009 -2.858 -6.228 1.00 91.62 233 ALA A C 1
ATOM 1837 O O . ALA A 1 233 ? 1.854 -3.648 -5.801 1.00 91.62 233 ALA A O 1
ATOM 1838 N N . VAL A 1 234 ? 0.550 -2.935 -7.484 1.00 93.44 234 VAL A N 1
ATOM 1839 C CA . VAL A 1 234 ? 1.097 -3.880 -8.471 1.00 93.44 234 VAL A CA 1
ATOM 1840 C C . VAL A 1 234 ? 2.574 -3.583 -8.716 1.00 93.44 234 VAL A C 1
ATOM 1842 O O . VAL A 1 234 ? 3.399 -4.489 -8.601 1.00 93.44 234 VAL A O 1
ATOM 1845 N N . LEU A 1 235 ? 2.917 -2.321 -8.996 1.00 90.50 235 LEU A N 1
ATOM 1846 C CA . LEU A 1 235 ? 4.285 -1.870 -9.252 1.00 90.50 235 LEU A CA 1
ATOM 1847 C C . LEU A 1 235 ? 5.235 -2.251 -8.111 1.00 90.50 235 LEU A C 1
ATOM 1849 O O . LEU A 1 235 ? 6.310 -2.790 -8.367 1.00 90.50 235 LEU A O 1
ATOM 1853 N N . ALA A 1 236 ? 4.814 -2.046 -6.862 1.00 88.81 236 ALA A N 1
ATOM 1854 C CA . ALA A 1 236 ? 5.602 -2.344 -5.667 1.00 88.81 236 ALA A CA 1
ATOM 1855 C C . ALA A 1 236 ? 5.994 -3.823 -5.536 1.00 88.81 236 ALA A C 1
ATOM 1857 O O . ALA A 1 236 ? 7.013 -4.134 -4.918 1.00 88.81 236 ALA A O 1
ATOM 1858 N N . ARG A 1 237 ? 5.204 -4.732 -6.123 1.00 90.81 237 ARG A N 1
ATOM 1859 C CA . ARG A 1 237 ? 5.448 -6.179 -6.089 1.00 90.81 237 ARG A CA 1
ATOM 1860 C C . ARG A 1 237 ? 6.220 -6.688 -7.299 1.00 90.81 237 ARG A C 1
ATOM 1862 O O . ARG A 1 237 ? 6.652 -7.838 -7.269 1.00 90.81 237 ARG A O 1
ATOM 1869 N N . LEU A 1 238 ? 6.399 -5.899 -8.358 1.00 89.44 238 LEU A N 1
ATOM 1870 C CA . LEU A 1 238 ? 7.114 -6.333 -9.557 1.00 89.44 238 LEU A CA 1
ATOM 1871 C C . LEU A 1 238 ? 8.628 -6.340 -9.328 1.00 89.44 238 LEU A C 1
ATOM 1873 O O . LEU A 1 238 ? 9.210 -5.375 -8.844 1.00 89.44 238 LEU A O 1
ATOM 1877 N N . LEU A 1 239 ? 9.295 -7.412 -9.763 1.00 85.75 239 LEU A N 1
ATOM 1878 C CA . LEU A 1 239 ? 10.759 -7.451 -9.843 1.00 85.75 239 LEU A CA 1
ATOM 1879 C C . LEU A 1 239 ? 11.279 -6.448 -10.883 1.00 85.75 239 LEU A C 1
ATOM 1881 O O . LEU A 1 239 ? 12.387 -5.931 -10.759 1.00 85.75 239 LEU A O 1
ATOM 1885 N N . ARG A 1 240 ? 10.495 -6.240 -11.943 1.00 85.56 240 ARG A N 1
ATOM 1886 C CA . ARG A 1 240 ? 10.813 -5.358 -13.063 1.00 85.56 240 ARG A CA 1
ATOM 1887 C C . ARG A 1 240 ? 9.650 -4.396 -13.295 1.00 85.56 240 ARG A C 1
ATOM 1889 O O . ARG A 1 240 ? 8.603 -4.853 -13.758 1.00 85.56 240 ARG A O 1
ATOM 1896 N N . PRO A 1 241 ? 9.817 -3.095 -13.007 1.00 86.56 241 PRO A N 1
ATOM 1897 C CA . PRO A 1 241 ? 8.799 -2.070 -13.240 1.00 86.56 241 PRO A CA 1
ATOM 1898 C C . PRO A 1 241 ? 8.228 -2.091 -14.659 1.00 86.56 241 PRO A C 1
ATOM 1900 O O . PRO A 1 241 ? 7.025 -1.912 -14.852 1.00 86.56 241 PRO A O 1
ATOM 1903 N N . SER A 1 242 ? 9.073 -2.395 -15.653 1.00 86.56 242 SER A N 1
ATOM 1904 C CA . SER A 1 242 ? 8.672 -2.461 -17.060 1.00 86.56 242 SER A CA 1
ATOM 1905 C C . SER A 1 242 ? 7.554 -3.472 -17.345 1.00 86.56 242 SER A C 1
ATOM 1907 O O . SER A 1 242 ? 6.795 -3.284 -18.294 1.00 86.56 242 SER A O 1
ATOM 1909 N N . GLU A 1 243 ? 7.377 -4.513 -16.523 1.00 89.69 243 GLU A N 1
ATOM 1910 C CA . GLU A 1 243 ? 6.295 -5.493 -16.693 1.00 89.69 243 GLU A CA 1
ATOM 1911 C C . GLU A 1 243 ? 4.899 -4.849 -16.610 1.00 89.69 243 GLU A C 1
ATOM 1913 O O . GLU A 1 243 ? 3.968 -5.334 -17.260 1.00 89.69 243 GLU A O 1
ATOM 1918 N N . LEU A 1 244 ? 4.752 -3.719 -15.904 1.00 89.81 244 LEU A N 1
ATOM 1919 C CA . LEU A 1 244 ? 3.486 -2.989 -15.803 1.00 89.81 244 LEU A CA 1
ATOM 1920 C C . LEU A 1 244 ? 3.027 -2.413 -17.156 1.00 89.81 244 LEU A C 1
ATOM 1922 O O . LEU A 1 244 ? 1.825 -2.296 -17.403 1.00 89.81 244 LEU A O 1
ATOM 1926 N N . PHE A 1 245 ? 3.946 -2.160 -18.098 1.00 86.12 245 PHE A N 1
ATOM 1927 C CA . PHE A 1 245 ? 3.583 -1.717 -19.449 1.00 86.12 245 PHE A CA 1
ATOM 1928 C C . PHE A 1 245 ? 2.789 -2.765 -20.240 1.00 86.12 245 PHE A C 1
ATOM 1930 O O . PHE A 1 245 ? 2.027 -2.398 -21.139 1.00 86.12 245 PHE A O 1
ATOM 1937 N N . LYS A 1 246 ? 2.884 -4.060 -19.895 1.00 87.69 246 LYS A N 1
ATOM 1938 C CA . LYS A 1 246 ? 2.002 -5.093 -20.472 1.00 87.69 246 LYS A CA 1
ATOM 1939 C C . LYS A 1 246 ? 0.538 -4.790 -20.165 1.00 87.69 246 LYS A C 1
ATOM 1941 O O . LYS A 1 246 ? -0.308 -4.903 -21.051 1.00 87.69 246 LYS A O 1
ATOM 1946 N N . LEU A 1 247 ? 0.260 -4.383 -18.927 1.00 88.31 247 LEU A N 1
ATOM 1947 C CA . LEU A 1 247 ? -1.074 -4.013 -18.474 1.00 88.31 247 LEU A CA 1
ATOM 1948 C C . LEU A 1 247 ? -1.530 -2.701 -19.117 1.00 88.31 247 LEU A C 1
ATOM 1950 O O . LEU A 1 247 ? -2.604 -2.676 -19.718 1.00 88.31 247 LEU A O 1
ATOM 1954 N N . ILE A 1 248 ? -0.686 -1.662 -19.094 1.00 83.75 248 ILE A N 1
ATOM 1955 C CA . ILE A 1 248 ? -0.974 -0.362 -19.732 1.00 83.75 248 ILE A CA 1
ATOM 1956 C C . ILE A 1 248 ? -1.342 -0.552 -21.209 1.00 83.75 248 ILE A C 1
ATOM 1958 O O . ILE A 1 248 ? -2.332 0.005 -21.680 1.00 83.75 248 ILE A O 1
ATOM 1962 N N . ARG A 1 249 ? -0.604 -1.396 -21.941 1.00 80.94 249 ARG A N 1
ATOM 1963 C CA . ARG A 1 249 ? -0.875 -1.685 -23.356 1.00 80.94 249 ARG A CA 1
ATOM 1964 C C . ARG A 1 249 ? -2.232 -2.349 -23.584 1.00 80.94 249 ARG A C 1
ATOM 1966 O O . ARG A 1 249 ? -2.901 -2.049 -24.570 1.00 80.94 249 ARG A O 1
ATOM 1973 N N . VAL A 1 250 ? -2.630 -3.282 -22.722 1.00 84.50 250 VAL A N 1
ATOM 1974 C CA . VAL A 1 250 ? -3.938 -3.946 -22.838 1.00 84.50 250 VAL A CA 1
ATOM 1975 C C . VAL A 1 250 ? -5.072 -2.982 -22.483 1.00 84.50 250 VAL A C 1
ATOM 1977 O O . VAL A 1 250 ? -6.120 -3.023 -23.127 1.00 84.50 250 VAL A O 1
ATOM 1980 N N . LEU A 1 251 ? -4.856 -2.104 -21.502 1.00 81.31 251 LEU A N 1
ATOM 1981 C CA . LEU A 1 251 ? -5.812 -1.065 -21.120 1.00 81.31 251 LEU A CA 1
ATOM 1982 C C . LEU A 1 251 ? -5.977 -0.004 -22.220 1.00 81.31 251 LEU A C 1
ATOM 1984 O O . LEU A 1 251 ? -7.094 0.457 -22.436 1.00 81.31 251 LEU A O 1
ATOM 1988 N N . SER A 1 252 ? -4.915 0.318 -22.969 1.00 74.38 252 SER A N 1
ATOM 1989 C CA . SER A 1 252 ? -4.948 1.308 -24.057 1.00 74.38 252 SER A CA 1
ATOM 1990 C C . SER A 1 252 ? -5.468 0.786 -25.402 1.00 74.38 252 SER A C 1
ATOM 1992 O O . SER A 1 252 ? -5.927 1.570 -26.224 1.00 74.38 252 SER A O 1
ATOM 1994 N N . THR A 1 253 ? -5.401 -0.525 -25.665 1.00 63.81 253 THR A N 1
ATOM 1995 C CA . THR A 1 253 ? -5.824 -1.108 -26.960 1.00 63.81 253 THR A CA 1
ATOM 1996 C C . THR A 1 253 ? -7.304 -1.480 -27.036 1.00 63.81 253 THR A C 1
ATOM 1998 O O . THR A 1 253 ? -7.802 -1.731 -28.130 1.00 63.81 253 THR A O 1
ATOM 2001 N N . LYS A 1 254 ? -8.010 -1.546 -25.902 1.00 53.25 254 LYS A N 1
ATOM 2002 C CA . LYS A 1 254 ? -9.439 -1.910 -25.825 1.00 53.25 254 LYS A CA 1
ATOM 2003 C C . LYS A 1 254 ? -10.339 -0.790 -25.297 1.00 53.25 254 LYS A C 1
ATOM 2005 O O . LYS A 1 254 ? -11.499 -1.050 -24.994 1.00 53.25 254 LYS A O 1
ATOM 2010 N N . SER A 1 255 ? -9.816 0.421 -25.144 1.00 48.12 255 SER A N 1
ATOM 2011 C CA . SER A 1 255 ? -10.582 1.545 -24.615 1.00 48.12 255 SER A CA 1
ATOM 2012 C C . SER A 1 255 ? -11.598 2.009 -25.664 1.00 48.12 255 SER A C 1
ATOM 2014 O O . SER A 1 255 ? -11.225 2.624 -26.658 1.00 48.12 255 SER A O 1
ATOM 2016 N N . ASP A 1 256 ? -12.886 1.753 -25.424 1.00 45.28 256 ASP A N 1
ATOM 2017 C CA . ASP A 1 256 ? -13.903 2.730 -25.812 1.00 45.28 256 ASP A CA 1
ATOM 2018 C C . ASP A 1 256 ? -13.491 4.061 -25.162 1.00 45.28 256 ASP A C 1
ATOM 2020 O O . ASP A 1 256 ? -13.236 4.129 -23.955 1.00 45.28 256 ASP A O 1
ATOM 2024 N N . ASP A 1 257 ? -13.358 5.094 -25.991 1.00 40.84 257 ASP A N 1
ATOM 2025 C CA . ASP A 1 257 ? -12.580 6.335 -25.805 1.00 40.84 257 ASP A CA 1
ATOM 2026 C C . ASP A 1 257 ? -13.059 7.251 -24.643 1.00 40.84 257 ASP A C 1
ATOM 2028 O O . ASP A 1 257 ? -12.665 8.410 -24.543 1.00 40.84 257 ASP A O 1
ATOM 2032 N N . ARG A 1 258 ? -13.940 6.758 -23.759 1.00 47.47 258 ARG A N 1
ATOM 2033 C CA . ARG A 1 258 ? -14.602 7.516 -22.681 1.00 47.47 258 ARG A CA 1
ATOM 2034 C C . ARG A 1 258 ? -14.400 6.988 -21.258 1.00 47.47 258 ARG A C 1
ATOM 2036 O O . ARG A 1 258 ? -14.678 7.735 -20.331 1.00 47.47 258 ARG A O 1
ATOM 2043 N N . THR A 1 259 ? -13.954 5.748 -21.053 1.00 51.28 259 THR A N 1
ATOM 2044 C CA . THR A 1 259 ? -14.012 5.108 -19.713 1.00 51.28 259 THR A CA 1
ATOM 2045 C C . THR A 1 259 ? -12.678 4.915 -18.998 1.00 51.28 259 THR A C 1
ATOM 2047 O O . THR A 1 259 ? -12.679 4.590 -17.818 1.00 51.28 259 THR A O 1
ATOM 2050 N N . ILE A 1 260 ? -11.546 5.116 -19.673 1.00 51.66 260 ILE A N 1
ATOM 2051 C CA . ILE A 1 260 ? -10.224 5.110 -19.034 1.00 51.66 260 ILE A CA 1
ATOM 2052 C C . ILE A 1 260 ? -9.635 6.479 -19.330 1.00 51.66 260 ILE A C 1
ATOM 2054 O O . ILE A 1 260 ? -9.048 6.687 -20.392 1.00 51.66 2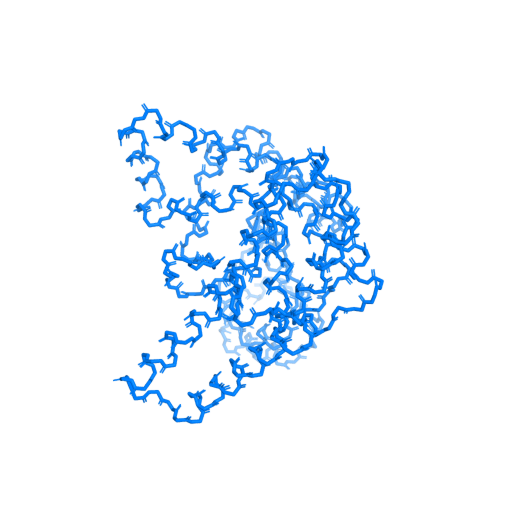60 ILE A O 1
ATOM 2058 N N . GLU A 1 261 ? -9.905 7.448 -18.457 1.00 52.28 261 GLU A N 1
ATOM 2059 C CA . GLU A 1 261 ? -9.386 8.802 -18.619 1.00 52.28 261 GLU A CA 1
ATOM 2060 C C . GLU A 1 261 ? -7.880 8.723 -18.884 1.00 52.28 261 GL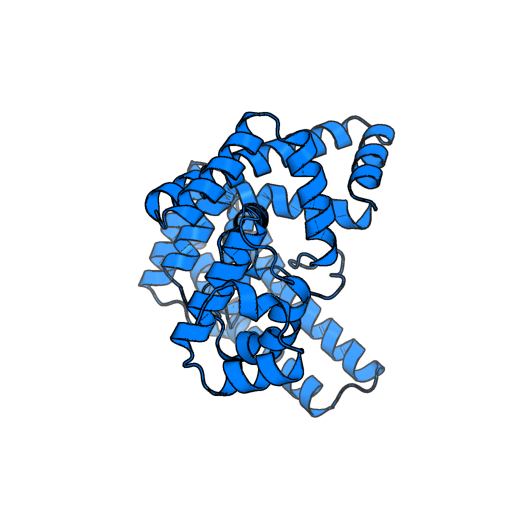U A C 1
ATOM 2062 O O . GLU A 1 261 ? -7.130 8.085 -18.139 1.00 52.28 261 GLU A O 1
ATOM 2067 N N . LYS A 1 262 ? -7.435 9.336 -19.989 1.00 56.62 262 LYS A N 1
ATOM 2068 C CA . LYS A 1 262 ? -6.035 9.315 -20.447 1.00 56.62 262 LYS A CA 1
ATOM 2069 C C . LYS A 1 262 ? -5.053 9.744 -19.343 1.00 56.62 262 LYS A C 1
ATOM 2071 O O . LYS A 1 262 ? -3.881 9.393 -19.417 1.00 56.62 262 LYS A O 1
ATOM 2076 N N . THR A 1 263 ? -5.542 10.438 -18.317 1.00 59.97 263 THR A N 1
ATOM 2077 C CA . THR A 1 263 ? -4.843 10.871 -17.105 1.00 59.97 263 THR A CA 1
ATOM 2078 C C . THR A 1 263 ? -4.341 9.708 -16.242 1.00 59.97 263 THR A C 1
ATOM 2080 O O . THR A 1 263 ? -3.156 9.675 -15.940 1.00 59.97 263 THR A O 1
ATOM 2083 N N . ASN A 1 264 ? -5.156 8.691 -15.934 1.00 66.94 264 ASN A N 1
ATOM 2084 C CA . ASN A 1 264 ? -4.775 7.655 -14.953 1.00 66.94 264 ASN A CA 1
ATOM 2085 C C . ASN A 1 264 ? -3.647 6.739 -15.467 1.00 66.94 264 ASN A C 1
ATOM 2087 O O . ASN A 1 264 ? -2.729 6.358 -14.735 1.00 66.94 264 ASN A O 1
ATOM 2091 N N . LEU A 1 265 ? -3.691 6.392 -16.759 1.00 72.56 265 LEU A N 1
ATOM 2092 C CA . LEU A 1 265 ? -2.615 5.632 -17.405 1.00 72.56 265 LEU A CA 1
ATOM 2093 C C . LEU A 1 265 ? -1.369 6.495 -17.634 1.00 72.56 265 LEU A C 1
ATOM 2095 O O . LEU A 1 265 ? -0.258 5.972 -17.549 1.00 72.56 265 LEU A O 1
ATOM 2099 N N . ALA A 1 266 ? -1.551 7.793 -17.913 1.00 72.69 266 ALA A N 1
ATOM 2100 C CA . ALA A 1 266 ? -0.452 8.746 -18.026 1.00 72.69 266 ALA A CA 1
ATOM 2101 C C . ALA A 1 266 ? 0.318 8.855 -16.704 1.00 72.69 266 ALA A C 1
ATOM 2103 O O . ALA A 1 266 ? 1.524 8.630 -16.690 1.00 72.69 266 ALA A O 1
ATOM 2104 N N . GLU A 1 267 ? -0.400 9.089 -15.603 1.00 74.25 267 GLU A N 1
ATOM 2105 C CA . GLU A 1 267 ? 0.142 9.145 -14.243 1.00 74.25 267 GLU A CA 1
ATOM 2106 C C . GLU A 1 267 ? 0.877 7.856 -13.876 1.00 74.25 267 GLU A C 1
ATOM 2108 O O . GLU A 1 267 ? 1.992 7.903 -13.371 1.00 74.25 267 GLU A O 1
ATOM 2113 N N . THR A 1 268 ? 0.313 6.687 -14.191 1.00 73.06 268 THR A N 1
ATOM 2114 C CA . THR A 1 268 ? 0.990 5.415 -13.890 1.00 73.06 268 THR A CA 1
ATOM 2115 C C . THR A 1 268 ? 2.278 5.238 -14.692 1.00 73.06 268 THR A C 1
ATOM 2117 O O . THR A 1 268 ? 3.272 4.742 -14.164 1.00 73.06 268 THR A O 1
ATOM 2120 N N . GLY A 1 269 ? 2.278 5.616 -15.971 1.00 76.69 269 GLY A N 1
ATOM 2121 C CA . GLY A 1 269 ? 3.501 5.587 -16.766 1.00 76.69 269 GLY A CA 1
ATOM 2122 C C . GLY A 1 269 ? 4.558 6.540 -16.212 1.00 76.69 269 GLY A C 1
ATOM 2123 O O . GLY A 1 269 ? 5.720 6.151 -16.120 1.00 76.69 269 GLY A O 1
ATOM 2124 N N . ASP A 1 270 ? 4.152 7.729 -15.763 1.00 79.62 270 ASP A N 1
ATOM 2125 C CA . ASP A 1 270 ? 5.048 8.686 -15.113 1.00 79.62 270 ASP A CA 1
ATOM 2126 C C . ASP A 1 270 ? 5.633 8.115 -13.810 1.00 79.62 270 ASP A C 1
ATOM 2128 O O . ASP A 1 270 ? 6.838 8.216 -13.613 1.00 79.62 270 ASP A O 1
ATOM 2132 N N . LEU A 1 271 ? 4.850 7.395 -12.993 1.00 76.25 271 LEU A N 1
ATOM 2133 C CA . LEU A 1 271 ? 5.356 6.710 -11.790 1.00 76.25 271 LEU A CA 1
ATOM 2134 C C . LEU A 1 271 ? 6.469 5.695 -12.102 1.00 76.25 271 LEU A C 1
ATOM 2136 O O . LEU A 1 271 ? 7.418 5.555 -11.330 1.00 76.25 271 LEU A O 1
ATOM 2140 N N . ILE A 1 272 ? 6.373 4.972 -13.226 1.00 80.44 272 ILE A N 1
ATOM 2141 C CA . ILE A 1 272 ? 7.440 4.052 -13.656 1.00 80.44 272 ILE A CA 1
ATOM 2142 C C . ILE A 1 272 ? 8.704 4.844 -14.012 1.00 80.44 272 ILE A C 1
ATOM 2144 O O . ILE A 1 272 ? 9.807 4.416 -13.675 1.00 80.44 272 ILE A O 1
ATOM 2148 N N . ILE A 1 273 ? 8.552 5.987 -14.684 1.00 80.94 273 ILE A N 1
ATOM 2149 C CA . ILE A 1 273 ? 9.677 6.856 -15.047 1.00 80.94 273 ILE A CA 1
ATOM 2150 C C . ILE A 1 273 ? 10.307 7.491 -13.806 1.00 80.94 273 ILE A C 1
ATOM 2152 O O . ILE A 1 273 ? 11.531 7.477 -13.694 1.00 80.94 273 ILE A O 1
ATOM 2156 N N . ASP A 1 274 ? 9.509 7.963 -12.852 1.00 79.12 274 ASP A N 1
ATOM 2157 C CA . ASP A 1 274 ? 9.997 8.518 -11.590 1.00 79.12 274 ASP A CA 1
ATOM 2158 C C . ASP A 1 274 ? 10.792 7.470 -10.795 1.00 79.12 274 ASP A C 1
ATOM 2160 O O . ASP A 1 274 ? 11.888 7.763 -10.320 1.00 79.12 274 ASP A O 1
ATOM 2164 N N . LEU A 1 275 ? 10.327 6.216 -10.744 1.00 78.25 275 LEU A N 1
ATOM 2165 C CA . LEU A 1 275 ? 11.067 5.113 -10.113 1.00 78.25 275 LEU A CA 1
ATOM 2166 C C . LEU A 1 275 ? 12.421 4.841 -10.799 1.00 78.25 275 LEU A C 1
ATOM 2168 O O . LEU A 1 275 ? 13.427 4.546 -10.147 1.00 78.25 275 LEU A O 1
ATOM 2172 N N . LEU A 1 276 ? 12.471 4.937 -12.129 1.00 80.31 276 LEU A N 1
ATOM 2173 C CA . LEU A 1 276 ? 13.728 4.825 -12.868 1.00 80.31 276 LEU A CA 1
ATOM 2174 C C . LEU A 1 276 ? 14.644 6.029 -12.600 1.00 80.31 276 LEU A C 1
ATOM 2176 O O . LEU A 1 276 ? 15.853 5.845 -12.452 1.00 80.31 276 LEU A O 1
ATOM 2180 N N . ALA A 1 277 ? 14.087 7.235 -12.479 1.00 77.94 277 ALA A N 1
ATOM 2181 C CA . ALA A 1 277 ? 14.825 8.452 -12.152 1.00 77.94 277 ALA A CA 1
ATOM 2182 C C . ALA A 1 277 ? 15.409 8.427 -10.727 1.00 77.94 277 ALA A C 1
ATOM 2184 O O . ALA A 1 277 ? 16.531 8.897 -10.521 1.00 77.94 277 ALA A O 1
ATOM 2185 N N . GLU A 1 278 ? 14.713 7.822 -9.757 1.00 77.75 278 GLU A N 1
ATOM 2186 C CA . GLU A 1 278 ? 15.261 7.558 -8.417 1.00 77.75 278 GLU A CA 1
ATOM 2187 C C . GLU A 1 278 ? 16.523 6.692 -8.495 1.00 77.75 278 GLU A C 1
ATOM 2189 O O . GLU A 1 278 ? 17.529 7.000 -7.858 1.00 77.75 278 GLU A O 1
ATOM 2194 N N . THR A 1 279 ? 16.507 5.655 -9.340 1.00 78.50 279 THR A N 1
ATOM 2195 C CA . THR A 1 279 ? 17.677 4.784 -9.538 1.00 78.50 279 THR A CA 1
ATOM 2196 C C . THR A 1 279 ? 18.853 5.557 -10.140 1.00 78.50 279 THR A C 1
ATOM 2198 O O . THR A 1 279 ? 19.997 5.355 -9.736 1.00 78.50 279 THR A O 1
ATOM 2201 N N . VAL A 1 280 ? 18.592 6.472 -11.080 1.00 78.25 280 VAL A N 1
ATOM 2202 C CA . VAL A 1 280 ? 19.626 7.354 -11.653 1.00 78.25 280 VAL A CA 1
ATOM 2203 C C . VAL A 1 280 ? 20.203 8.281 -10.587 1.00 78.25 280 VAL A C 1
ATOM 2205 O O . VAL A 1 280 ? 21.421 8.381 -10.462 1.00 78.25 280 VAL A O 1
ATOM 2208 N N . THR A 1 281 ? 19.345 8.893 -9.770 1.00 80.06 281 THR A N 1
ATOM 2209 C CA . THR A 1 281 ? 19.779 9.760 -8.665 1.00 80.06 281 THR A CA 1
ATOM 2210 C C . THR A 1 281 ? 20.649 8.985 -7.671 1.00 80.06 281 THR A C 1
ATOM 2212 O O . THR A 1 281 ? 21.669 9.495 -7.208 1.00 80.06 281 THR A O 1
ATOM 2215 N N . GLU A 1 282 ? 20.300 7.731 -7.369 1.00 79.19 282 GLU A N 1
ATOM 2216 C CA . GLU A 1 282 ? 21.110 6.881 -6.497 1.00 79.19 282 GLU A CA 1
ATOM 2217 C C . GLU A 1 282 ? 22.480 6.548 -7.106 1.00 79.19 282 GLU A C 1
ATOM 2219 O O . GLU A 1 282 ? 23.482 6.544 -6.386 1.00 79.19 282 GLU A O 1
ATOM 2224 N N . ILE A 1 283 ? 22.543 6.298 -8.417 1.00 78.31 283 ILE A N 1
ATOM 2225 C CA . ILE A 1 283 ? 23.802 6.094 -9.145 1.00 78.31 283 ILE A CA 1
ATOM 2226 C C . ILE A 1 283 ? 24.677 7.350 -9.032 1.00 78.31 283 ILE A C 1
ATOM 2228 O O . ILE A 1 283 ? 25.835 7.245 -8.628 1.00 78.31 283 ILE A O 1
ATOM 2232 N N . GLU A 1 284 ? 24.130 8.533 -9.326 1.00 79.00 284 GLU A N 1
ATOM 2233 C CA . GLU A 1 284 ? 24.856 9.811 -9.274 1.00 79.00 284 GLU A CA 1
ATOM 2234 C C . GLU A 1 284 ? 25.391 10.114 -7.868 1.00 79.00 284 GLU A C 1
ATOM 2236 O O . GLU A 1 284 ? 26.572 10.429 -7.691 1.00 79.00 284 GLU A O 1
ATOM 2241 N N . GLN A 1 285 ? 24.550 9.948 -6.845 1.00 78.31 285 GLN A N 1
ATOM 2242 C CA . GLN A 1 285 ? 24.955 10.128 -5.452 1.00 78.31 285 GLN A CA 1
ATOM 2243 C C . GLN A 1 285 ? 25.967 9.069 -5.007 1.00 78.31 285 GLN A C 1
ATOM 2245 O O . GLN A 1 285 ? 26.897 9.379 -4.263 1.00 78.31 285 GLN A O 1
ATOM 2250 N N . GLY A 1 286 ? 25.818 7.822 -5.457 1.00 72.81 286 GLY A N 1
ATOM 2251 C CA . GLY A 1 286 ? 26.738 6.731 -5.146 1.00 72.81 286 GLY A CA 1
ATOM 2252 C C . GLY A 1 286 ? 28.148 6.989 -5.667 1.00 72.81 286 GLY A C 1
ATOM 2253 O O . GLY A 1 286 ? 29.112 6.787 -4.927 1.00 72.81 286 GLY A O 1
ATOM 2254 N N . VAL A 1 287 ? 28.258 7.517 -6.890 1.00 67.62 287 VAL A N 1
ATOM 2255 C CA . VAL A 1 287 ? 29.533 7.942 -7.492 1.00 67.62 287 VAL A CA 1
ATOM 2256 C C . VAL A 1 287 ? 30.171 9.076 -6.681 1.00 67.62 287 VAL A C 1
ATOM 2258 O O . VAL A 1 287 ? 31.380 9.064 -6.464 1.00 67.62 287 VAL A O 1
ATOM 2261 N N . GLY A 1 288 ? 29.372 10.024 -6.179 1.00 64.12 288 GLY A N 1
ATOM 2262 C CA . GLY A 1 288 ? 29.862 11.153 -5.377 1.00 64.12 288 GLY A CA 1
ATOM 2263 C C . GLY A 1 288 ? 30.214 10.830 -3.917 1.00 64.12 288 GLY A C 1
ATOM 2264 O O . GLY A 1 288 ? 30.976 11.570 -3.301 1.00 64.12 288 GLY A O 1
ATOM 2265 N N . THR A 1 289 ? 29.680 9.744 -3.350 1.00 67.12 289 THR A N 1
ATOM 2266 C CA . THR A 1 289 ? 29.811 9.398 -1.916 1.00 67.12 289 THR A CA 1
ATOM 2267 C C . THR A 1 289 ? 30.732 8.207 -1.639 1.00 67.12 289 THR A C 1
ATOM 2269 O O . THR A 1 289 ? 30.902 7.827 -0.482 1.00 67.12 289 THR A O 1
ATOM 2272 N N . GLY A 1 290 ? 31.351 7.627 -2.674 1.00 61.91 290 GLY A N 1
ATOM 2273 C CA . GLY A 1 290 ? 32.277 6.499 -2.529 1.00 61.91 290 GLY A CA 1
ATOM 2274 C C . GLY A 1 290 ? 31.588 5.162 -2.238 1.00 61.91 290 GLY A C 1
ATOM 2275 O O . GLY A 1 290 ? 32.186 4.302 -1.590 1.00 61.91 290 GLY A O 1
ATOM 2276 N N . LYS A 1 291 ? 30.334 4.976 -2.685 1.00 71.06 291 LYS A N 1
ATOM 2277 C CA . LYS A 1 291 ? 29.678 3.657 -2.651 1.00 71.06 291 LYS A CA 1
ATOM 2278 C C . LYS A 1 291 ? 30.470 2.656 -3.509 1.00 71.06 291 LYS A C 1
ATOM 2280 O O . LYS A 1 291 ? 31.135 3.040 -4.466 1.00 71.06 291 LYS A O 1
ATOM 2285 N N . ASP A 1 292 ? 30.368 1.371 -3.165 1.00 80.00 292 ASP A N 1
ATOM 2286 C CA . ASP A 1 292 ? 31.039 0.271 -3.870 1.00 80.00 292 ASP A CA 1
ATOM 2287 C C . ASP A 1 292 ? 30.781 0.318 -5.390 1.00 80.00 292 ASP A C 1
ATOM 2289 O O . ASP A 1 292 ? 29.633 0.343 -5.844 1.00 80.00 292 ASP A O 1
ATOM 2293 N N . GLU A 1 293 ? 31.854 0.311 -6.183 1.00 81.12 293 GLU A N 1
ATOM 2294 C CA . GLU A 1 293 ? 31.805 0.369 -7.647 1.00 81.12 293 GLU A CA 1
ATOM 2295 C C . GLU A 1 293 ? 30.963 -0.777 -8.225 1.00 81.12 293 GLU A C 1
ATOM 2297 O O . GLU A 1 293 ? 30.192 -0.579 -9.170 1.00 81.12 293 GLU A O 1
ATOM 2302 N N . ALA A 1 294 ? 31.032 -1.968 -7.618 1.00 82.38 294 ALA A N 1
ATOM 2303 C CA . ALA A 1 294 ? 30.241 -3.116 -8.048 1.00 82.38 294 ALA A CA 1
ATOM 2304 C C . ALA A 1 294 ? 28.732 -2.881 -7.862 1.00 82.38 294 ALA A C 1
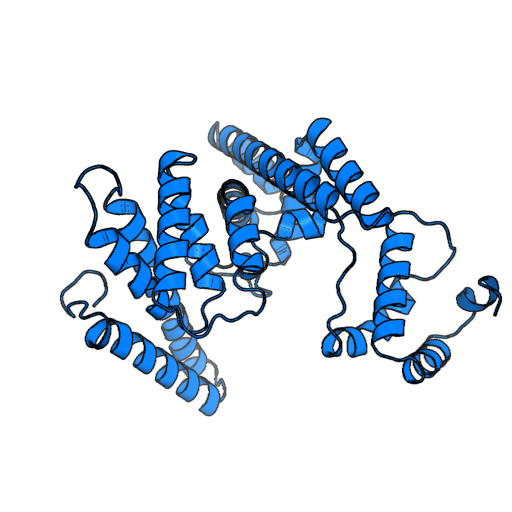ATOM 2306 O O . ALA A 1 294 ? 27.934 -3.270 -8.723 1.00 82.38 294 ALA A O 1
ATOM 2307 N N . TYR A 1 295 ? 28.337 -2.197 -6.785 1.00 79.75 295 TYR A N 1
ATOM 2308 C CA . TYR A 1 295 ? 26.950 -1.808 -6.537 1.00 79.75 295 TYR A CA 1
ATOM 2309 C C . TYR A 1 295 ? 26.462 -0.798 -7.582 1.00 79.75 295 TYR A C 1
ATOM 2311 O O . TYR A 1 295 ? 25.431 -1.029 -8.220 1.00 79.75 295 TYR A O 1
ATOM 2319 N N . ILE A 1 296 ? 27.236 0.258 -7.848 1.00 83.38 296 ILE A N 1
ATOM 2320 C CA . ILE A 1 296 ? 26.895 1.291 -8.841 1.00 83.38 296 ILE A CA 1
ATOM 2321 C C . ILE A 1 296 ? 26.762 0.681 -10.246 1.00 83.38 296 ILE A C 1
ATOM 2323 O O . ILE A 1 296 ? 25.775 0.922 -10.946 1.00 83.38 296 ILE A O 1
ATOM 2327 N N . LEU A 1 297 ? 27.710 -0.172 -10.651 1.00 84.25 297 LEU A N 1
ATOM 2328 C CA . LEU A 1 297 ? 27.654 -0.883 -11.931 1.00 84.25 297 LEU A CA 1
ATOM 2329 C C . LEU A 1 297 ? 26.432 -1.805 -12.028 1.00 84.25 297 LEU A C 1
ATOM 2331 O O . LEU A 1 297 ? 25.856 -1.951 -13.110 1.00 84.25 297 LEU A O 1
ATOM 2335 N N . SER A 1 298 ? 26.022 -2.430 -10.922 1.00 82.94 298 SER A N 1
ATOM 2336 C CA . SER A 1 298 ? 24.826 -3.276 -10.894 1.00 82.94 298 SER A CA 1
ATOM 2337 C C . SER A 1 298 ? 23.542 -2.468 -11.119 1.00 82.94 298 SER A C 1
ATOM 2339 O O . SER A 1 298 ? 22.715 -2.875 -11.941 1.00 82.94 298 SER A O 1
ATOM 2341 N N . LEU A 1 299 ? 23.421 -1.291 -10.493 1.00 83.62 299 LEU A N 1
ATOM 2342 C CA . LEU A 1 299 ? 22.295 -0.374 -10.685 1.00 83.62 299 LEU A CA 1
ATOM 2343 C C . LEU A 1 299 ? 22.249 0.160 -12.120 1.00 83.62 299 LEU A C 1
ATOM 2345 O O . LEU A 1 299 ? 21.199 0.113 -12.760 1.00 83.62 299 LEU A O 1
ATOM 2349 N N . ALA A 1 300 ? 23.391 0.583 -12.671 1.00 84.19 300 ALA A N 1
ATOM 2350 C CA . ALA A 1 300 ? 23.473 1.078 -14.045 1.00 84.19 300 ALA A CA 1
ATOM 2351 C C . ALA A 1 300 ? 23.068 0.007 -15.074 1.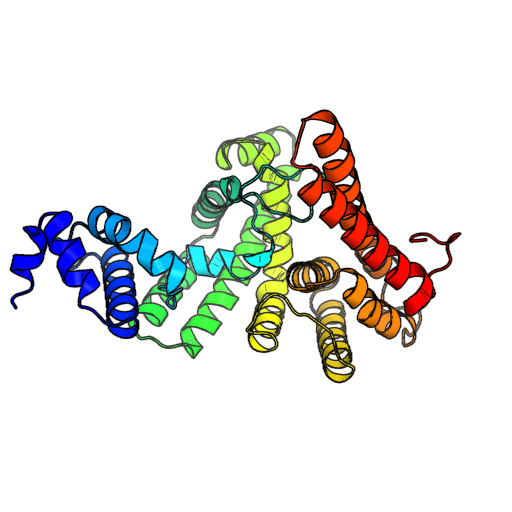00 84.19 300 ALA A C 1
ATOM 2353 O O . ALA A 1 300 ? 22.321 0.286 -16.016 1.00 84.19 300 ALA A O 1
ATOM 2354 N N . ARG A 1 301 ? 23.508 -1.246 -14.880 1.00 85.88 301 ARG A N 1
ATOM 2355 C CA . ARG A 1 301 ? 23.094 -2.385 -15.721 1.00 85.88 301 ARG A CA 1
ATOM 2356 C C . ARG A 1 301 ? 21.600 -2.668 -15.604 1.00 85.88 301 ARG A C 1
ATOM 2358 O O . ARG A 1 301 ? 20.960 -2.952 -16.618 1.00 85.88 301 ARG A O 1
ATOM 2365 N N . TRP A 1 302 ? 21.050 -2.603 -14.393 1.00 86.12 302 TRP A N 1
ATOM 2366 C CA . TRP A 1 302 ? 19.621 -2.793 -14.159 1.00 86.12 302 TRP A CA 1
ATOM 2367 C C . TRP A 1 302 ? 18.793 -1.704 -14.854 1.00 86.12 302 TRP A C 1
ATOM 2369 O O . TRP A 1 302 ? 17.903 -2.038 -15.638 1.00 86.12 302 TRP A O 1
ATOM 2379 N N . TYR A 1 303 ? 19.156 -0.430 -14.678 1.00 86.06 303 TYR A N 1
ATOM 2380 C CA . TYR A 1 303 ? 18.502 0.705 -15.335 1.00 86.06 303 TYR A CA 1
ATOM 2381 C C . TYR A 1 303 ? 18.541 0.570 -16.862 1.00 86.06 303 TYR A C 1
ATOM 2383 O O . TYR A 1 303 ? 17.506 0.650 -17.524 1.00 86.06 303 TYR A O 1
ATOM 2391 N N . ALA A 1 304 ? 19.717 0.281 -17.434 1.00 84.94 304 ALA A N 1
ATOM 2392 C CA . ALA A 1 304 ? 19.864 0.096 -18.876 1.00 84.94 304 ALA A CA 1
ATOM 2393 C C . ALA A 1 304 ? 19.004 -1.069 -19.399 1.00 84.94 304 ALA A C 1
ATOM 2395 O O . ALA A 1 304 ? 18.385 -0.954 -20.457 1.00 84.94 304 ALA A O 1
ATOM 2396 N N . SER A 1 305 ? 18.930 -2.177 -18.652 1.00 86.44 305 SER A N 1
ATOM 2397 C CA . SER A 1 305 ? 18.041 -3.301 -18.969 1.00 86.44 305 SER A CA 1
ATOM 2398 C C . SER A 1 305 ? 16.572 -2.867 -18.987 1.00 86.44 305 SER A C 1
ATOM 2400 O O . SER A 1 305 ? 15.866 -3.183 -19.945 1.00 86.44 305 SER A O 1
ATOM 2402 N N . GLU A 1 306 ? 16.098 -2.145 -17.969 1.00 86.81 306 GLU A N 1
ATOM 2403 C CA . GLU A 1 306 ? 14.703 -1.683 -17.916 1.00 86.81 306 GLU A CA 1
ATOM 2404 C C . GLU A 1 306 ? 14.387 -0.683 -19.036 1.00 86.81 306 GLU A C 1
ATOM 2406 O O . GLU A 1 306 ? 13.381 -0.839 -19.731 1.00 86.81 306 GLU A O 1
ATOM 2411 N N . PHE A 1 307 ? 15.279 0.269 -19.309 1.00 81.62 307 PHE A N 1
ATOM 2412 C CA . PHE A 1 307 ? 15.107 1.234 -20.397 1.00 81.62 307 PHE A CA 1
ATOM 2413 C C . PHE A 1 307 ? 15.048 0.560 -21.781 1.00 81.62 307 PHE A C 1
ATOM 2415 O O . PHE A 1 307 ? 14.219 0.904 -22.632 1.00 81.62 307 PHE A O 1
ATOM 2422 N N . VAL A 1 308 ? 15.889 -0.455 -22.018 1.00 83.50 308 VAL A N 1
ATOM 2423 C CA . VAL A 1 308 ? 15.849 -1.254 -23.255 1.00 83.50 308 VAL A CA 1
ATOM 2424 C C . VAL A 1 308 ? 14.522 -1.997 -23.388 1.00 83.50 308 VAL A C 1
ATOM 2426 O O . VAL A 1 308 ? 13.970 -2.043 -24.488 1.00 83.50 308 VAL A O 1
ATOM 2429 N N . ARG A 1 309 ? 13.971 -2.541 -22.298 1.00 81.00 309 ARG A N 1
ATOM 2430 C CA . ARG A 1 309 ? 12.652 -3.190 -22.323 1.00 81.00 309 ARG A CA 1
ATOM 2431 C C . ARG A 1 309 ? 11.546 -2.207 -22.689 1.00 81.00 309 ARG A C 1
ATOM 2433 O O . ARG A 1 309 ? 10.766 -2.480 -23.599 1.00 81.00 309 ARG A O 1
ATOM 2440 N N . ILE A 1 310 ? 11.516 -1.043 -22.047 1.00 79.75 310 ILE A N 1
ATOM 2441 C CA . ILE A 1 310 ? 10.534 0.022 -22.310 1.00 79.75 310 ILE A CA 1
ATOM 2442 C C . ILE A 1 310 ? 10.570 0.444 -23.786 1.00 79.75 310 ILE A C 1
ATOM 2444 O O . ILE A 1 310 ? 9.556 0.402 -24.487 1.00 79.75 310 ILE A O 1
ATOM 2448 N N . THR A 1 311 ? 11.753 0.770 -24.303 1.00 76.69 311 THR A N 1
ATOM 2449 C CA . THR A 1 311 ? 11.891 1.296 -25.670 1.00 76.69 311 THR A CA 1
ATOM 2450 C C . THR A 1 311 ? 11.785 0.220 -26.755 1.00 76.69 311 THR A C 1
ATOM 2452 O O . THR A 1 311 ? 11.174 0.457 -27.798 1.00 76.69 311 THR A O 1
ATOM 2455 N N . ARG A 1 312 ? 12.350 -0.980 -26.548 1.00 71.00 312 ARG A N 1
ATOM 2456 C CA . ARG A 1 312 ? 12.401 -2.039 -27.577 1.00 71.00 312 ARG A CA 1
ATOM 2457 C C . ARG A 1 312 ? 11.287 -3.069 -27.454 1.00 71.00 312 ARG A C 1
ATOM 2459 O O . ARG A 1 312 ? 10.669 -3.402 -28.464 1.00 71.00 312 ARG A O 1
ATOM 2466 N N . GLU A 1 313 ? 11.028 -3.584 -26.255 1.00 68.69 313 GLU A N 1
ATOM 2467 C CA . GLU A 1 313 ? 10.030 -4.646 -26.052 1.00 68.69 313 GLU A CA 1
ATOM 2468 C C . GLU A 1 313 ? 8.608 -4.072 -26.039 1.00 68.69 313 GLU A C 1
ATOM 2470 O O . GLU A 1 313 ? 7.705 -4.621 -26.680 1.00 68.69 313 GLU A O 1
ATOM 2475 N N . PHE A 1 314 ? 8.415 -2.918 -25.394 1.00 69.44 314 PHE A N 1
ATOM 2476 C CA . PHE A 1 314 ? 7.120 -2.232 -25.351 1.00 69.44 314 PHE A CA 1
ATOM 2477 C C . PHE A 1 314 ? 6.900 -1.240 -26.497 1.00 69.44 314 PHE A C 1
ATOM 2479 O O . PHE A 1 314 ? 5.778 -0.763 -26.669 1.00 69.44 314 PHE A O 1
ATOM 2486 N N . LYS A 1 315 ? 7.921 -1.010 -27.337 1.00 66.38 315 LYS A N 1
ATOM 2487 C CA . LYS A 1 315 ? 7.889 -0.106 -28.503 1.00 66.38 315 LYS A CA 1
ATOM 2488 C C . LYS A 1 315 ? 7.439 1.317 -28.151 1.00 66.38 315 LYS A C 1
ATOM 2490 O O . LYS A 1 315 ? 6.790 1.981 -28.960 1.00 66.38 315 LYS A O 1
ATOM 2495 N N . ILE A 1 316 ? 7.769 1.779 -26.948 1.00 68.50 316 ILE A N 1
ATOM 2496 C CA . ILE A 1 316 ? 7.558 3.172 -26.560 1.00 68.50 316 ILE A CA 1
ATOM 2497 C C . ILE A 1 316 ? 8.558 4.014 -27.347 1.00 68.50 316 ILE A C 1
ATOM 2499 O O . ILE A 1 316 ? 9.755 3.718 -27.374 1.00 68.50 316 ILE A O 1
ATOM 2503 N N . ARG A 1 317 ? 8.051 5.016 -28.069 1.00 64.31 317 ARG A N 1
ATOM 2504 C CA . ARG A 1 317 ? 8.899 5.853 -28.915 1.00 64.31 317 ARG A CA 1
ATOM 2505 C C . ARG A 1 317 ? 9.830 6.683 -28.038 1.00 64.31 317 ARG A C 1
ATOM 2507 O O . ARG A 1 317 ? 9.350 7.276 -27.082 1.00 64.31 317 ARG A O 1
ATOM 2514 N N . LYS A 1 318 ? 11.105 6.778 -28.426 1.00 60.94 318 LYS A N 1
ATOM 2515 C CA . LYS A 1 318 ? 12.124 7.596 -27.743 1.00 60.94 318 LYS A CA 1
ATOM 2516 C C . LYS A 1 318 ? 11.802 9.095 -27.699 1.00 60.94 318 LYS A C 1
ATOM 2518 O O . LYS A 1 318 ? 12.327 9.818 -26.877 1.00 60.94 318 LYS A O 1
ATOM 2523 N N . ASP A 1 319 ? 10.983 9.571 -28.632 1.00 59.50 319 ASP A N 1
ATOM 2524 C CA . ASP A 1 319 ? 10.488 10.951 -28.692 1.00 59.50 319 ASP A CA 1
ATOM 2525 C C . ASP A 1 319 ? 9.097 11.106 -28.044 1.00 59.50 319 ASP A C 1
ATOM 2527 O O . ASP A 1 319 ? 8.468 12.156 -28.152 1.00 59.50 319 ASP A O 1
ATOM 2531 N N . GLY A 1 320 ? 8.580 10.046 -27.414 1.00 60.50 320 GLY A N 1
ATOM 2532 C CA . GLY A 1 320 ? 7.317 10.052 -26.681 1.00 60.50 320 GLY A CA 1
ATOM 2533 C C . GLY A 1 320 ? 7.495 10.428 -25.209 1.00 60.50 320 GLY A C 1
ATOM 2534 O O . GLY A 1 320 ? 8.606 10.500 -24.704 1.00 60.50 320 GLY A O 1
ATOM 2535 N N . ARG A 1 321 ? 6.378 10.604 -24.488 1.00 67.88 321 ARG A N 1
ATOM 2536 C CA . ARG A 1 321 ? 6.346 11.018 -23.066 1.00 67.88 321 ARG A CA 1
ATOM 2537 C C . ARG A 1 321 ? 7.246 10.192 -22.128 1.00 67.88 321 ARG A C 1
ATOM 2539 O O . ARG A 1 321 ? 7.688 10.716 -21.117 1.00 67.88 321 ARG A O 1
ATOM 2546 N N . TRP A 1 322 ? 7.485 8.921 -22.448 1.00 66.69 322 TRP A N 1
ATOM 2547 C CA . TRP A 1 322 ? 8.203 7.958 -21.599 1.00 66.69 322 TRP A CA 1
ATOM 2548 C C . TRP A 1 322 ? 9.463 7.370 -22.263 1.00 66.69 322 TRP A C 1
ATOM 2550 O O . TRP A 1 322 ? 9.929 6.310 -21.843 1.00 66.69 322 TRP A O 1
ATOM 2560 N N . GLY A 1 323 ? 9.930 7.970 -23.363 1.00 56.06 323 GLY A N 1
ATOM 2561 C CA . GLY A 1 323 ? 11.011 7.447 -24.205 1.00 56.06 323 GLY A CA 1
ATOM 2562 C C . GLY A 1 323 ? 12.340 8.169 -24.084 1.00 56.06 323 GLY A C 1
ATOM 2563 O O . GLY A 1 323 ? 12.359 9.288 -23.536 1.00 56.06 323 GLY A O 1
#

Sequence (323 aa):
MKIEDAGKLGASQLGQLFESLSSNEIARFTRAIESDRADPKLPLPHETILQVLRPRLASLKPERYPTPMRQFCDPFEDLLTSDDPNDKSIRISRSSLMPIWKVVVESGGPDFQQAMKDIEKAAATRDTAKLAIAERTLWKLGARTIEAQLENSHTGVKQERALATRLGSRVHLSAFSAVGKILHVGEEIAQLRERFPSAPIRVLDKNDVKWLRDLFMSISKTKPGFEPMFLLAVLARLLRPSELFKLIRVLSTKSDDRTIEKTNLAETGDLIIDLLAETVTEIEQGVGTGKDEAYILSLARWYASEFVRITREFKIRKDGRWG